Protein AF-Q7VM16-F1 (afdb_monomer_lite)

InterPro domains:
  IPR007488 Protein of unknown function DUF535 [PF04393] (21-199)
  IPR007488 Protein of unknown function DUF535 [PTHR38785] (2-199)

Foldseek 3Di:
DPPQDDQDDLCQQCVPDPDPVVSVVVNVLVVVLCVVLVVLRVVLSVLCSVVVLLSLLCNVHVNLCCLQRPAAQDPPDDNVQSSQQVSVQLVVVPVVDPSVVSNCQSNFHWAFPDDQDQFKTWTKHQDPPDCRNHGIWIFIATPVRDTQKIWHWTAHPDFEIETRDIDGDPDPCSVVVQVVVCVSNVNDGVSVVRVVVVVVVCVVPGHYDYDYD

Sequence (213 aa):
MKKTYSFPTFSQMYANEARIVKKVKEYIRYQFRTILCNKERQQFVHYLQHNTQWQPLFNHEPYRVNTLLEKYCNRSFNKSERLEAILTNFMLMEKLLPLALCRALSEGKSIEIAKLTDNLKICLMANQLDPLEGFWAITLRDHQDMMIYHASFSFIKPNGLLIASIQGTNQEDAQAMIKKVTKELHGVRPMFMLISVFKFESAVKCRIIWHCT

Radius of gyration: 18.25 Å; chains: 1; bounding box: 42×37×50 Å

Structure (mmCIF, N/CA/C/O backbone):
data_AF-Q7VM16-F1
#
_entry.id   AF-Q7VM16-F1
#
loop_
_atom_site.group_PDB
_atom_site.id
_atom_site.type_symbol
_atom_site.label_atom_id
_atom_site.label_alt_id
_atom_site.label_comp_id
_atom_site.label_asym_id
_atom_site.label_entity_id
_atom_site.label_seq_id
_atom_site.pdbx_PDB_ins_code
_atom_site.Cartn_x
_atom_site.Cartn_y
_atom_site.Cartn_z
_atom_site.occupancy
_atom_site.B_iso_or_equiv
_atom_site.auth_seq_id
_atom_site.auth_comp_id
_atom_site.auth_asym_id
_atom_site.auth_atom_id
_atom_site.pdbx_PDB_model_num
ATOM 1 N N . MET A 1 1 ? -4.701 -22.176 17.415 1.00 39.81 1 MET A N 1
ATOM 2 C CA . MET A 1 1 ? -5.784 -21.192 17.179 1.00 39.81 1 MET A CA 1
ATOM 3 C C . MET A 1 1 ? -5.352 -20.262 16.052 1.00 39.81 1 MET A C 1
ATOM 5 O O . MET A 1 1 ? -4.321 -19.617 16.202 1.00 39.81 1 MET A O 1
ATOM 9 N N . LYS A 1 2 ? -6.064 -20.216 14.915 1.00 50.00 2 LYS A N 1
ATOM 10 C CA . LYS A 1 2 ? -5.791 -19.196 13.886 1.00 50.00 2 LYS A CA 1
ATOM 11 C C . LYS A 1 2 ? -6.118 -17.836 14.497 1.00 50.00 2 LYS A C 1
ATOM 13 O O . LYS A 1 2 ? -7.232 -17.637 14.971 1.00 50.00 2 LYS A O 1
ATOM 18 N N . LYS A 1 3 ? -5.132 -16.944 14.557 1.00 61.78 3 LYS A N 1
ATOM 19 C CA . LYS A 1 3 ? -5.300 -15.604 15.118 1.00 61.78 3 LYS A CA 1
ATOM 20 C C . LYS A 1 3 ? -6.192 -14.813 14.162 1.00 61.78 3 LYS A C 1
ATOM 22 O O . LYS A 1 3 ? -5.754 -14.431 13.084 1.00 61.78 3 LYS A O 1
ATOM 27 N N . THR A 1 4 ? -7.460 -14.657 14.517 1.00 84.06 4 THR A N 1
ATOM 28 C CA . THR A 1 4 ? -8.411 -13.840 13.763 1.00 84.06 4 THR A CA 1
ATOM 29 C C . THR A 1 4 ? -7.922 -12.392 13.749 1.00 84.06 4 THR A C 1
ATOM 31 O O . THR A 1 4 ? -7.498 -11.883 14.788 1.00 84.06 4 THR A O 1
ATOM 34 N N . TYR A 1 5 ? -7.955 -11.731 12.587 1.00 92.31 5 TYR A N 1
ATOM 35 C CA . TYR A 1 5 ? -7.531 -10.334 12.479 1.00 92.31 5 TYR A CA 1
ATOM 36 C C . TYR A 1 5 ? -8.327 -9.439 13.438 1.00 92.31 5 TYR A C 1
ATOM 38 O O . TYR A 1 5 ? -9.559 -9.522 13.518 1.00 92.31 5 TYR A O 1
ATOM 46 N N . SER A 1 6 ? -7.605 -8.563 14.132 1.00 93.94 6 SER A N 1
ATOM 47 C CA . SER A 1 6 ? -8.139 -7.523 15.005 1.00 93.94 6 SER A CA 1
ATOM 48 C C . SER A 1 6 ? -7.604 -6.173 14.556 1.00 93.94 6 SER A C 1
ATOM 50 O O . SER A 1 6 ? -6.424 -6.062 14.225 1.00 93.94 6 SER A O 1
ATOM 52 N N . PHE A 1 7 ? -8.445 -5.140 14.599 1.00 95.69 7 PHE A N 1
ATOM 53 C CA . PHE A 1 7 ? -7.994 -3.782 14.302 1.00 95.69 7 PHE A CA 1
ATOM 54 C C . PHE A 1 7 ? -6.864 -3.372 15.264 1.00 95.69 7 PHE A C 1
ATOM 56 O O . PHE A 1 7 ? -7.011 -3.604 16.469 1.00 95.69 7 PHE A O 1
ATOM 63 N N . PRO A 1 8 ? -5.755 -2.794 14.772 1.00 94.88 8 PRO A N 1
ATOM 64 C CA . PRO A 1 8 ? -4.581 -2.563 15.596 1.00 94.88 8 PRO A CA 1
ATOM 65 C C . PRO A 1 8 ? -4.841 -1.486 16.644 1.00 94.88 8 PRO A C 1
ATOM 67 O O . PRO A 1 8 ? -5.567 -0.519 16.397 1.00 94.88 8 PRO A O 1
ATOM 70 N N . THR A 1 9 ? -4.226 -1.646 17.812 1.00 94.50 9 THR A N 1
ATOM 71 C CA . THR A 1 9 ? -4.233 -0.651 18.888 1.00 94.50 9 THR A CA 1
ATOM 72 C C . THR A 1 9 ? -3.291 0.510 18.568 1.00 94.50 9 THR A C 1
ATOM 74 O O . THR A 1 9 ? -2.386 0.396 17.738 1.00 94.50 9 THR A O 1
ATOM 77 N N . PHE A 1 10 ? -3.430 1.623 19.296 1.00 93.50 10 PHE A N 1
ATOM 78 C CA . PHE A 1 10 ? -2.492 2.744 19.189 1.00 93.50 10 PHE A CA 1
ATOM 79 C C . PHE A 1 10 ? -1.026 2.318 19.382 1.00 93.50 10 PHE A C 1
ATOM 81 O O . PHE A 1 10 ? -0.151 2.748 18.634 1.00 93.50 10 PHE A O 1
ATOM 88 N N . SER A 1 11 ? -0.754 1.447 20.361 1.00 90.50 11 SER A N 1
ATOM 89 C CA . SER A 1 11 ? 0.603 0.966 20.641 1.00 90.50 11 SER A CA 1
ATOM 90 C C . SER A 1 11 ? 1.195 0.147 19.494 1.00 90.50 11 SER A C 1
ATOM 92 O O . SER A 1 11 ? 2.400 0.214 19.280 1.00 90.50 11 SER A O 1
ATOM 94 N N . GLN A 1 12 ? 0.367 -0.579 18.738 1.00 92.06 12 GLN A N 1
ATOM 95 C CA . GLN A 1 12 ? 0.803 -1.323 17.554 1.00 92.06 12 GLN A CA 1
ATOM 96 C C . GLN A 1 12 ? 1.083 -0.401 16.363 1.00 92.06 12 GLN A C 1
ATOM 98 O O . GLN A 1 12 ? 2.000 -0.665 15.596 1.00 92.06 12 GLN A O 1
ATOM 103 N N . MET A 1 13 ? 0.324 0.689 16.212 1.00 88.94 13 MET A N 1
ATOM 104 C CA . MET A 1 13 ? 0.503 1.641 15.107 1.00 88.94 13 MET A CA 1
ATOM 105 C C . MET A 1 13 ? 1.662 2.622 15.313 1.00 88.94 13 MET A C 1
ATOM 107 O O . MET A 1 13 ? 2.260 3.067 14.340 1.00 88.94 13 MET A O 1
ATOM 111 N N . TYR A 1 14 ? 1.972 2.979 16.561 1.00 86.31 14 TYR A N 1
ATOM 112 C CA . TYR A 1 14 ? 2.960 4.013 16.900 1.00 86.31 14 TYR A CA 1
ATOM 113 C C . TYR A 1 14 ? 4.039 3.495 17.865 1.00 86.31 14 TYR A C 1
ATOM 115 O O . TYR A 1 14 ? 4.485 4.220 18.757 1.00 86.31 14 TYR A O 1
ATOM 123 N N . ALA A 1 15 ? 4.466 2.238 17.698 1.00 80.75 15 ALA A N 1
ATOM 124 C CA . ALA A 1 15 ? 5.419 1.574 18.595 1.00 80.75 15 ALA A CA 1
ATOM 125 C C . ALA A 1 15 ? 6.753 2.334 18.747 1.00 80.75 15 ALA A C 1
ATOM 127 O O . ALA A 1 15 ? 7.303 2.393 19.845 1.00 80.75 15 ALA A O 1
ATOM 128 N N . ASN A 1 16 ? 7.224 2.975 17.672 1.00 81.31 16 ASN A N 1
ATOM 129 C CA . ASN A 1 16 ? 8.562 3.573 17.593 1.00 81.31 16 ASN A CA 1
ATOM 130 C C . ASN A 1 16 ? 8.593 5.102 17.811 1.00 81.31 16 ASN A C 1
ATOM 132 O O . ASN A 1 16 ? 9.639 5.726 17.645 1.00 81.31 16 ASN A O 1
ATOM 136 N N . GLU A 1 17 ? 7.471 5.746 18.159 1.00 84.06 17 GLU A N 1
ATOM 137 C CA . GLU A 1 17 ? 7.446 7.202 18.367 1.00 84.06 17 GLU A CA 1
ATOM 138 C C . GLU A 1 17 ? 7.992 7.581 19.756 1.00 84.06 17 GLU A C 1
ATOM 140 O O . GLU A 1 17 ? 7.310 7.434 20.776 1.00 84.06 17 GLU A O 1
ATOM 145 N N . ALA A 1 18 ? 9.221 8.103 19.783 1.00 80.88 18 ALA A N 1
ATOM 146 C CA . ALA A 1 18 ? 9.907 8.527 21.006 1.00 80.88 18 ALA A CA 1
ATOM 147 C C . ALA A 1 18 ? 9.465 9.915 21.510 1.00 80.88 18 ALA A C 1
ATOM 149 O O . ALA A 1 18 ? 9.630 10.234 22.688 1.00 80.88 18 ALA A O 1
ATOM 150 N N . ARG A 1 19 ? 8.896 10.770 20.647 1.00 88.75 19 ARG A N 1
ATOM 151 C CA . ARG A 1 19 ? 8.573 12.161 21.004 1.00 88.75 19 ARG A CA 1
ATOM 152 C C . ARG A 1 19 ? 7.236 12.223 21.738 1.00 88.75 19 ARG A C 1
ATOM 154 O O . ARG A 1 19 ? 6.178 12.102 21.122 1.00 88.75 19 ARG A O 1
ATOM 161 N N . ILE A 1 20 ? 7.273 12.492 23.042 1.00 87.69 20 ILE A N 1
ATOM 162 C CA . ILE A 1 20 ? 6.100 12.458 23.936 1.00 87.69 20 ILE A CA 1
ATOM 163 C C . ILE A 1 20 ? 4.949 13.340 23.428 1.00 87.69 20 ILE A C 1
ATOM 165 O O . ILE A 1 20 ? 3.828 12.860 23.278 1.00 87.69 20 ILE A O 1
ATOM 169 N N . VAL A 1 21 ? 5.220 14.607 23.093 1.00 91.44 21 VAL A N 1
ATOM 170 C CA . VAL A 1 21 ? 4.185 15.548 22.616 1.00 91.44 21 VAL A CA 1
ATOM 171 C C . VAL A 1 21 ? 3.513 15.041 21.336 1.00 91.44 21 VAL A C 1
ATOM 173 O O . VAL A 1 21 ? 2.288 15.073 21.210 1.00 91.44 21 VAL A O 1
ATOM 176 N N . LYS A 1 22 ? 4.307 14.522 20.391 1.00 89.69 22 LYS A N 1
ATOM 177 C CA . LYS A 1 22 ? 3.788 13.954 19.142 1.00 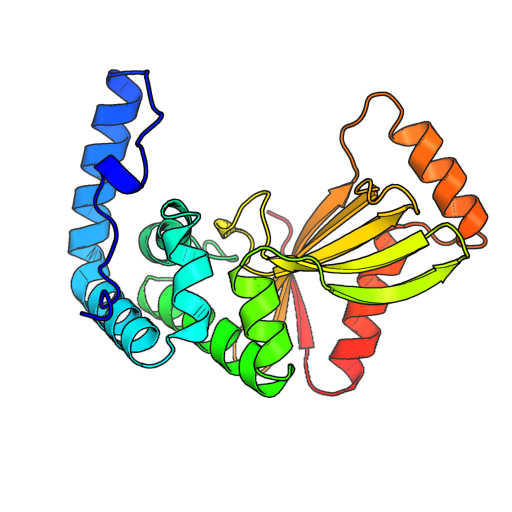89.69 22 LYS A CA 1
ATOM 178 C C . LYS A 1 22 ? 2.966 12.696 19.422 1.00 89.69 22 LYS A C 1
ATOM 180 O O . LYS A 1 22 ? 1.867 12.570 18.894 1.00 89.69 22 LYS A O 1
ATOM 185 N N . LYS A 1 23 ? 3.438 11.823 20.313 1.00 91.19 23 LYS A N 1
ATOM 186 C CA . LYS A 1 23 ? 2.741 10.600 20.723 1.00 91.19 23 LYS A CA 1
ATOM 187 C C . LYS A 1 23 ? 1.374 10.889 21.347 1.00 91.19 23 LYS A C 1
ATOM 189 O O . LYS A 1 23 ? 0.400 10.251 20.969 1.00 91.19 23 LYS A O 1
ATOM 194 N N . VAL A 1 24 ? 1.270 11.879 22.237 1.00 92.38 24 VAL A N 1
ATOM 195 C CA . VAL A 1 24 ? -0.014 12.291 22.838 1.00 92.38 24 VAL A CA 1
ATOM 196 C C . VAL A 1 24 ? -0.974 12.823 21.773 1.00 92.38 24 VAL A C 1
ATOM 198 O O . VAL A 1 24 ? -2.139 12.430 21.731 1.00 92.38 24 VAL A O 1
ATOM 201 N N . LYS A 1 25 ? -0.486 13.673 20.864 1.00 93.00 25 LYS A N 1
ATOM 202 C CA . LYS A 1 25 ? -1.295 14.215 19.765 1.00 93.00 25 LYS A CA 1
ATOM 203 C C . LYS A 1 25 ? -1.824 13.114 18.843 1.00 93.00 25 LYS A C 1
ATOM 205 O O . LYS A 1 25 ? -3.004 13.123 18.496 1.00 93.00 25 LYS A O 1
ATOM 210 N N . GLU A 1 26 ? -0.975 12.161 18.471 1.00 92.75 26 GLU A N 1
ATOM 211 C CA . GLU A 1 26 ? -1.367 11.015 17.648 1.00 92.75 26 GLU A CA 1
ATOM 212 C C . GLU A 1 26 ? -2.318 10.073 18.394 1.00 92.75 26 GLU A C 1
ATOM 214 O O . GLU A 1 26 ? -3.261 9.572 17.789 1.00 92.75 26 GLU A O 1
ATOM 219 N N . TYR A 1 27 ? -2.154 9.901 19.709 1.00 94.38 27 TYR A N 1
ATOM 220 C CA . TYR A 1 27 ? -3.080 9.119 20.531 1.00 94.38 27 TYR A CA 1
ATOM 221 C C . TYR A 1 27 ? -4.489 9.706 20.495 1.00 94.38 27 TYR A C 1
ATOM 223 O O . TYR A 1 27 ? -5.445 9.002 20.174 1.00 94.38 27 TYR A O 1
ATOM 231 N N . ILE A 1 28 ? -4.621 11.010 20.755 1.00 94.81 28 ILE A N 1
ATOM 232 C CA . ILE A 1 28 ? -5.917 11.701 20.732 1.00 94.81 28 ILE A CA 1
ATOM 233 C C . ILE A 1 28 ? -6.558 11.584 19.344 1.00 94.81 28 ILE A C 1
ATOM 235 O O . ILE A 1 28 ? -7.731 11.225 19.228 1.00 94.81 28 ILE A O 1
ATOM 239 N N . ARG A 1 29 ? -5.782 11.829 18.279 1.00 94.94 29 ARG A N 1
ATOM 240 C CA . ARG A 1 29 ? -6.248 11.696 16.888 1.00 94.94 29 ARG A CA 1
ATOM 241 C C . ARG A 1 29 ? -6.715 10.282 16.573 1.00 94.94 29 ARG A C 1
ATOM 243 O O . ARG A 1 29 ? -7.774 10.120 15.971 1.00 94.94 29 ARG A O 1
ATOM 250 N N . TYR A 1 30 ? -5.948 9.275 16.979 1.00 95.50 30 TYR A N 1
ATOM 251 C CA . TYR A 1 30 ? -6.284 7.873 16.778 1.00 95.50 30 TYR A CA 1
ATOM 252 C C . TYR A 1 30 ? -7.594 7.509 17.483 1.00 95.50 30 TYR A C 1
ATOM 254 O O . TYR A 1 30 ? -8.480 6.944 16.842 1.00 95.50 30 TYR A O 1
ATOM 262 N N . GLN A 1 31 ? -7.757 7.873 18.760 1.00 95.69 31 GLN A N 1
ATOM 263 C CA . GLN A 1 31 ? -8.980 7.574 19.513 1.00 95.69 31 GLN A CA 1
ATOM 264 C C . GLN A 1 31 ? -10.200 8.227 18.865 1.00 95.69 31 GLN A C 1
ATOM 266 O O . GLN A 1 31 ? -11.188 7.557 18.566 1.00 95.69 31 GLN A O 1
ATOM 271 N N . PHE A 1 32 ? -10.096 9.520 18.553 1.00 96.94 32 PHE A N 1
ATOM 272 C CA . PHE A 1 32 ? -11.162 10.266 17.897 1.00 96.94 32 PHE A CA 1
ATOM 273 C C . PHE A 1 32 ? -11.564 9.642 16.554 1.00 96.94 32 PHE A C 1
ATOM 275 O O . PHE A 1 32 ? -12.739 9.355 16.323 1.00 96.94 32 PHE A O 1
ATOM 282 N N . ARG A 1 33 ? -10.592 9.361 15.676 1.00 95.81 33 ARG A N 1
ATOM 283 C CA . ARG A 1 33 ? -10.853 8.757 14.360 1.00 95.81 33 ARG A CA 1
ATOM 284 C C . ARG A 1 33 ? -11.425 7.344 14.474 1.00 95.81 33 ARG A C 1
ATOM 286 O O . ARG A 1 33 ? -12.294 6.988 13.684 1.00 95.81 33 ARG A O 1
ATOM 293 N N . THR A 1 34 ? -10.977 6.561 15.455 1.00 95.19 34 THR A N 1
ATOM 294 C CA . THR A 1 34 ? -11.470 5.197 15.707 1.00 95.19 34 THR A CA 1
ATOM 295 C C . THR A 1 34 ? -12.940 5.201 16.120 1.00 95.19 34 THR A C 1
ATOM 297 O O . THR A 1 34 ? -13.709 4.373 15.633 1.00 95.19 34 THR A O 1
ATOM 300 N N . ILE A 1 35 ? -13.350 6.157 16.959 1.00 96.00 35 ILE A N 1
ATOM 301 C CA . ILE A 1 35 ? -14.755 6.346 17.343 1.00 96.00 35 ILE A CA 1
ATOM 302 C C . ILE A 1 35 ? -15.579 6.786 16.127 1.00 96.00 35 ILE A C 1
ATOM 304 O O . ILE A 1 35 ? -16.600 6.171 15.821 1.00 96.00 35 ILE A O 1
ATOM 308 N N . LEU A 1 36 ? -15.113 7.799 15.389 1.00 96.56 36 LEU A N 1
ATOM 309 C CA . LEU A 1 36 ? -15.823 8.327 14.218 1.00 96.56 36 LEU A CA 1
ATOM 310 C C . LEU A 1 36 ? -16.005 7.308 13.086 1.00 96.56 36 LEU A C 1
ATOM 312 O O . LEU A 1 36 ? -16.999 7.375 12.365 1.00 96.56 36 LEU A O 1
ATOM 316 N N . CYS A 1 37 ? -15.046 6.397 12.914 1.00 96.69 37 CYS A N 1
ATOM 317 C CA . CYS A 1 37 ? -15.055 5.376 11.867 1.00 96.69 37 CYS A CA 1
ATOM 318 C C . CYS A 1 37 ? -15.463 3.997 12.406 1.00 96.69 37 CYS A C 1
ATOM 320 O O . CYS A 1 37 ? -15.090 2.984 11.819 1.00 96.69 37 CYS A O 1
ATOM 322 N N . ASN A 1 38 ? -16.160 3.906 13.548 1.00 96.44 38 ASN A N 1
ATOM 323 C CA . ASN A 1 38 ? -16.392 2.616 14.205 1.00 96.44 38 ASN A CA 1
ATOM 324 C C . ASN A 1 38 ? -17.167 1.623 13.320 1.00 96.44 38 ASN A C 1
ATOM 326 O O . ASN A 1 38 ? -16.807 0.446 13.268 1.00 96.44 38 ASN A O 1
ATOM 330 N N . LYS A 1 39 ? -18.187 2.097 12.593 1.00 97.75 39 LYS A N 1
ATOM 331 C CA . LYS A 1 39 ? -18.964 1.264 11.663 1.00 97.75 39 LYS A CA 1
ATOM 332 C C . LYS A 1 39 ? -18.073 0.728 10.542 1.00 97.75 39 LYS A C 1
ATOM 334 O O . LYS A 1 39 ? -18.045 -0.473 10.288 1.00 97.75 39 LYS A O 1
ATOM 339 N N . GLU A 1 40 ? -17.314 1.608 9.899 1.00 98.25 40 GLU A N 1
ATOM 340 C CA . GLU A 1 40 ? -16.451 1.262 8.773 1.00 98.25 40 GLU A CA 1
ATOM 341 C C . GLU A 1 40 ? -15.291 0.362 9.218 1.00 98.25 40 GLU A C 1
ATOM 343 O O . GLU A 1 40 ? -14.926 -0.586 8.529 1.00 98.25 40 GLU A O 1
ATOM 348 N N . ARG A 1 41 ? -14.761 0.591 10.422 1.00 97.88 41 ARG A N 1
ATOM 349 C CA . ARG A 1 41 ? -13.760 -0.258 11.075 1.00 97.88 41 ARG A CA 1
ATOM 350 C C . ARG A 1 41 ? -14.274 -1.679 11.274 1.00 97.88 41 ARG A C 1
ATOM 352 O O . ARG A 1 41 ? -13.553 -2.626 10.976 1.00 97.88 41 ARG A O 1
ATOM 359 N N . GLN A 1 42 ? -15.497 -1.844 11.777 1.00 97.44 42 GLN A N 1
ATOM 360 C CA . GLN A 1 42 ? -16.101 -3.166 11.963 1.00 97.44 42 GLN A CA 1
ATOM 361 C C . GLN A 1 42 ? -16.282 -3.890 10.625 1.00 97.44 42 GLN A C 1
ATOM 363 O O . GLN A 1 42 ? -15.933 -5.063 10.517 1.00 97.44 42 GLN A O 1
ATOM 368 N N . GLN A 1 43 ? -16.749 -3.183 9.593 1.00 98.00 43 GLN A N 1
ATOM 369 C CA . GLN A 1 43 ? -16.876 -3.734 8.241 1.00 98.00 43 GLN A CA 1
ATOM 370 C C . GLN A 1 43 ? -15.518 -4.137 7.653 1.00 98.00 43 GLN A C 1
ATOM 372 O O . GLN A 1 43 ? -15.387 -5.219 7.087 1.00 98.00 43 GLN A O 1
ATOM 377 N N . PHE A 1 44 ? -14.490 -3.310 7.839 1.00 98.06 44 PHE A N 1
ATOM 378 C CA . PHE A 1 44 ? -13.129 -3.603 7.401 1.00 98.06 44 PHE A CA 1
ATOM 379 C C . PHE A 1 44 ? -12.538 -4.835 8.100 1.00 98.06 44 PHE A C 1
ATOM 381 O O . PHE A 1 44 ? -11.982 -5.718 7.448 1.00 98.06 44 PHE A O 1
ATOM 388 N N . VAL A 1 45 ? -12.702 -4.936 9.423 1.00 97.50 45 VAL A N 1
ATOM 389 C CA . VAL A 1 45 ? -12.281 -6.115 10.193 1.00 97.50 45 VAL A CA 1
ATOM 390 C C . VAL A 1 45 ? -13.013 -7.359 9.701 1.00 97.50 45 VAL A C 1
ATOM 392 O O . VAL A 1 45 ? -12.367 -8.363 9.420 1.00 97.50 45 VAL A O 1
ATOM 395 N N . HIS A 1 46 ? -14.336 -7.286 9.539 1.00 96.88 46 HIS A N 1
ATOM 396 C CA . HIS A 1 46 ? -15.133 -8.394 9.022 1.00 96.88 46 HIS A CA 1
ATOM 397 C C . HIS A 1 46 ? -14.648 -8.840 7.635 1.00 96.88 46 HIS A C 1
ATOM 399 O O . HIS A 1 46 ? -14.471 -10.037 7.405 1.00 96.88 46 HIS A O 1
ATOM 405 N N . TYR A 1 47 ? -14.349 -7.895 6.739 1.00 96.75 47 TYR A N 1
ATOM 406 C CA . TYR A 1 47 ? -13.781 -8.195 5.427 1.00 96.75 47 TYR A CA 1
ATOM 407 C C . TYR A 1 47 ? -12.451 -8.948 5.530 1.00 96.75 47 TYR A C 1
ATOM 409 O O . TYR A 1 47 ? -12.293 -9.980 4.882 1.00 96.75 47 TYR A O 1
ATOM 417 N N . LEU A 1 48 ? -11.506 -8.481 6.354 1.00 96.25 48 LEU A N 1
ATOM 418 C CA . LEU A 1 48 ? -10.198 -9.130 6.510 1.00 96.25 48 LEU A CA 1
ATOM 419 C C . LEU A 1 48 ? -10.286 -10.499 7.190 1.00 96.25 48 LEU A C 1
ATOM 421 O O . LEU A 1 48 ? -9.458 -11.370 6.930 1.00 96.25 48 LEU A O 1
ATOM 425 N N . GLN A 1 49 ? -11.282 -10.716 8.046 1.00 94.88 49 GLN A N 1
ATOM 426 C CA . GLN A 1 49 ? -11.537 -12.021 8.655 1.00 94.88 49 GLN A CA 1
ATOM 427 C C . GLN A 1 49 ? -12.009 -13.055 7.623 1.00 94.88 49 GLN A C 1
ATOM 429 O O . GLN A 1 49 ? -11.617 -14.216 7.726 1.00 94.88 49 GLN A O 1
ATOM 434 N N . HIS A 1 50 ? -12.770 -12.632 6.609 1.00 93.19 50 HIS A N 1
ATOM 435 C CA . HIS A 1 50 ? -13.192 -13.491 5.497 1.00 93.19 50 HIS A CA 1
ATOM 436 C C . HIS A 1 50 ? -12.103 -13.624 4.418 1.00 93.19 50 HIS A C 1
ATOM 438 O O . HIS A 1 50 ? -11.874 -14.714 3.901 1.00 93.19 50 HIS A O 1
ATOM 444 N N . ASN A 1 51 ? -11.364 -12.548 4.135 1.00 91.94 51 ASN A N 1
ATOM 445 C CA . ASN A 1 51 ? -10.314 -12.484 3.113 1.00 91.94 51 ASN A CA 1
ATOM 446 C C . ASN A 1 51 ? -8.920 -12.588 3.740 1.00 91.94 51 ASN A C 1
ATOM 448 O O . ASN A 1 51 ? -8.128 -11.640 3.758 1.00 91.94 51 ASN A O 1
ATOM 452 N N . THR A 1 52 ? -8.633 -13.766 4.296 1.00 93.38 52 THR A N 1
ATOM 453 C CA . THR A 1 52 ? -7.442 -14.006 5.130 1.00 93.38 52 THR A CA 1
ATOM 454 C C . THR A 1 52 ? -6.105 -13.752 4.423 1.00 93.38 52 THR A C 1
ATOM 456 O O . THR A 1 52 ? -5.127 -13.413 5.086 1.00 93.38 52 THR A O 1
ATOM 459 N N . GLN A 1 53 ? -6.060 -13.842 3.091 1.00 94.12 53 GLN A N 1
ATOM 460 C CA . GLN A 1 53 ? -4.874 -13.588 2.269 1.00 94.12 53 GLN A CA 1
ATOM 461 C C . GLN A 1 53 ? -4.303 -12.176 2.418 1.00 94.12 53 GLN A C 1
ATOM 463 O O . GLN A 1 53 ? -3.107 -12.013 2.236 1.00 94.12 53 GLN A O 1
ATOM 468 N N . TRP A 1 54 ? -5.110 -11.167 2.765 1.00 95.81 54 TRP A N 1
ATOM 469 C CA . TRP A 1 54 ? -4.620 -9.790 2.919 1.00 95.81 54 TRP A CA 1
ATOM 470 C C . TRP A 1 54 ? -4.262 -9.424 4.355 1.00 95.81 54 TRP A C 1
ATOM 472 O O . TRP A 1 54 ? -3.700 -8.357 4.587 1.00 95.81 54 TRP A O 1
ATOM 482 N N . GLN A 1 55 ? -4.538 -10.295 5.329 1.00 95.88 55 GLN A N 1
ATOM 483 C CA . GLN A 1 55 ? -4.179 -10.039 6.724 1.00 95.88 55 GLN A CA 1
ATOM 484 C C . GLN A 1 55 ? -2.677 -9.780 6.926 1.00 95.88 55 GLN A C 1
ATOM 486 O O . GLN A 1 55 ? -2.368 -8.849 7.672 1.00 95.88 55 GLN A O 1
ATOM 491 N N . PRO A 1 56 ? -1.740 -10.513 6.278 1.00 95.62 56 PRO A N 1
ATOM 492 C CA . PRO A 1 56 ? -0.310 -10.242 6.424 1.00 95.62 56 PRO A CA 1
ATOM 493 C C . PRO A 1 56 ? 0.048 -8.787 6.114 1.00 95.62 56 PRO A C 1
ATOM 495 O O . PRO A 1 56 ? 0.769 -8.167 6.889 1.00 95.62 56 PRO A O 1
ATOM 498 N N . LEU A 1 57 ? -0.561 -8.193 5.082 1.00 95.25 57 LEU A N 1
ATOM 499 C CA . LEU A 1 57 ? -0.288 -6.816 4.666 1.00 95.25 57 LEU A CA 1
ATOM 500 C C . LEU A 1 57 ? -0.518 -5.799 5.797 1.00 95.25 57 LEU A C 1
ATOM 502 O O . LEU A 1 57 ? 0.264 -4.863 5.960 1.00 95.25 57 LEU A O 1
ATOM 506 N N . PHE A 1 58 ? -1.580 -5.993 6.585 1.00 95.62 58 PHE A N 1
ATOM 507 C CA . PHE A 1 58 ? -1.945 -5.124 7.711 1.00 95.62 58 PHE A CA 1
ATOM 508 C C . PHE A 1 58 ? -1.309 -5.548 9.037 1.00 95.62 58 PHE A C 1
ATOM 510 O O . PHE A 1 58 ? -1.159 -4.718 9.929 1.00 95.62 58 PHE A O 1
ATOM 517 N N . ASN A 1 59 ? -0.948 -6.822 9.188 1.00 94.19 59 ASN A N 1
ATOM 518 C CA . ASN A 1 59 ? -0.253 -7.314 10.375 1.00 94.19 59 ASN A CA 1
ATOM 519 C C . ASN A 1 59 ? 1.226 -6.907 10.375 1.00 94.19 59 ASN A C 1
ATOM 521 O O . ASN A 1 59 ? 1.760 -6.597 11.436 1.00 94.19 59 ASN A O 1
ATOM 525 N N . HIS A 1 60 ? 1.874 -6.913 9.205 1.00 91.38 60 HIS A N 1
ATOM 526 C CA . HIS A 1 60 ? 3.264 -6.485 9.047 1.00 91.38 60 HIS A CA 1
ATOM 527 C C . HIS A 1 60 ? 3.417 -4.975 9.222 1.00 91.38 60 HIS A C 1
ATOM 529 O O . HIS A 1 60 ? 4.343 -4.546 9.900 1.00 91.38 60 HIS A O 1
ATOM 535 N N . GLU A 1 61 ? 2.492 -4.188 8.664 1.00 92.38 61 GLU A N 1
ATOM 536 C CA . GLU A 1 61 ? 2.498 -2.728 8.781 1.00 92.38 61 GLU A CA 1
ATOM 537 C C . GLU A 1 61 ? 1.140 -2.216 9.295 1.00 92.38 61 GLU A C 1
ATOM 539 O O . GLU A 1 61 ? 0.270 -1.829 8.500 1.00 92.38 61 GLU A O 1
ATOM 544 N N . PRO A 1 62 ? 0.925 -2.199 10.627 1.00 94.19 62 PRO A N 1
ATOM 545 C CA . PRO A 1 62 ? -0.325 -1.742 11.228 1.00 94.19 62 PRO A CA 1
ATOM 546 C C . PRO A 1 62 ? -0.695 -0.303 10.866 1.00 94.19 62 PRO A C 1
ATOM 548 O O . PRO A 1 62 ? -1.882 0.024 10.828 1.00 94.19 62 PRO A O 1
ATOM 551 N N . TYR A 1 63 ? 0.283 0.555 10.549 1.00 93.88 63 TYR A N 1
ATOM 552 C CA . TYR A 1 63 ? 0.040 1.940 10.137 1.00 93.88 63 TYR A CA 1
ATOM 553 C C . TYR A 1 63 ? -0.903 2.043 8.928 1.00 93.88 63 TYR A C 1
ATOM 555 O O . TYR A 1 63 ? -1.648 3.017 8.809 1.00 93.88 63 TYR A O 1
ATOM 563 N N . ARG A 1 64 ? -0.960 1.013 8.068 1.00 95.69 64 ARG A N 1
ATOM 564 C CA . ARG A 1 64 ? -1.838 0.960 6.887 1.00 95.69 64 ARG A CA 1
ATOM 565 C C . ARG A 1 64 ? -3.310 1.195 7.198 1.00 95.69 64 ARG A C 1
ATOM 567 O O . ARG A 1 64 ? -4.028 1.665 6.319 1.00 95.69 64 ARG A O 1
ATOM 574 N N . VAL A 1 65 ? -3.788 0.929 8.414 1.00 96.38 65 VAL A N 1
ATOM 575 C CA . VAL A 1 65 ? -5.196 1.197 8.757 1.00 96.38 65 VAL A CA 1
ATOM 576 C C . VAL A 1 65 ? -5.534 2.693 8.801 1.00 96.38 65 VAL A C 1
ATOM 578 O O . VAL A 1 65 ? -6.710 3.052 8.748 1.00 96.38 65 VAL A O 1
ATOM 581 N N . ASN A 1 66 ? -4.532 3.582 8.814 1.00 96.12 66 ASN A N 1
ATOM 582 C CA . ASN A 1 66 ? -4.747 5.020 8.632 1.00 96.12 66 ASN A CA 1
ATOM 583 C C . ASN A 1 66 ? -5.310 5.370 7.249 1.00 96.12 66 ASN A C 1
ATOM 585 O O . ASN A 1 66 ? -5.901 6.436 7.101 1.00 96.12 66 ASN A O 1
ATOM 589 N N . THR A 1 67 ? -5.237 4.464 6.271 1.00 96.19 67 THR A N 1
ATOM 590 C CA . THR A 1 67 ? -5.985 4.612 5.012 1.00 96.19 67 THR A CA 1
ATOM 591 C C . THR A 1 67 ? -7.487 4.766 5.266 1.00 96.19 67 THR A C 1
ATOM 593 O O . THR A 1 67 ? -8.145 5.630 4.691 1.00 96.19 67 THR A O 1
ATOM 596 N N . LEU A 1 68 ? -8.026 3.992 6.211 1.00 97.38 68 LEU A N 1
ATOM 597 C CA . LEU A 1 68 ? -9.423 4.076 6.618 1.00 97.38 68 LEU A CA 1
ATOM 598 C C . LEU A 1 68 ? -9.682 5.243 7.579 1.00 97.38 68 LEU A C 1
ATOM 600 O O . LEU A 1 68 ? -10.703 5.918 7.469 1.00 97.38 68 LEU A O 1
ATOM 604 N N . LEU A 1 69 ? -8.783 5.474 8.539 1.00 96.12 69 LEU A N 1
ATOM 605 C CA . LEU A 1 69 ? -9.002 6.463 9.601 1.00 96.12 69 LEU A CA 1
ATOM 606 C C . LEU A 1 69 ? -8.752 7.907 9.145 1.00 96.12 69 LEU A C 1
ATOM 608 O O . LEU A 1 69 ? -9.475 8.817 9.555 1.00 96.12 69 LEU A O 1
ATOM 612 N N . GLU A 1 70 ? -7.765 8.140 8.281 1.00 93.94 70 GLU A N 1
ATOM 613 C CA . GLU A 1 70 ? -7.250 9.469 7.933 1.00 93.94 70 GLU A CA 1
ATOM 614 C C . GLU A 1 70 ? -7.486 9.887 6.483 1.00 93.94 70 GLU A C 1
ATOM 616 O O . GLU A 1 70 ? -8.226 10.840 6.245 1.00 93.94 70 GLU A O 1
ATOM 621 N N . LYS A 1 71 ? -6.897 9.196 5.509 1.00 94.19 71 LYS A N 1
ATOM 622 C CA . LYS A 1 71 ? -6.986 9.558 4.087 1.00 94.19 71 LYS A CA 1
ATOM 623 C C . LYS A 1 71 ? -6.608 8.354 3.229 1.00 94.19 71 LYS A C 1
ATOM 625 O O . LYS A 1 71 ? -5.735 7.592 3.625 1.00 94.19 71 LYS A O 1
ATOM 630 N N . TYR A 1 72 ? -7.208 8.218 2.051 1.00 94.88 72 TYR A N 1
ATOM 631 C CA . TYR A 1 72 ? -6.837 7.163 1.109 1.00 94.88 72 TYR A CA 1
ATOM 632 C C . TYR A 1 72 ? -6.950 7.651 -0.329 1.00 94.88 72 TYR A C 1
ATOM 634 O O . TYR A 1 72 ? -8.062 7.858 -0.807 1.00 94.88 72 TYR A O 1
ATOM 642 N N . CYS A 1 73 ? -5.801 7.835 -0.981 1.00 89.00 73 CYS A N 1
ATOM 643 C CA . CYS A 1 73 ? -5.567 8.325 -2.345 1.00 89.00 73 CYS A CA 1
ATOM 644 C C . CYS A 1 73 ? -6.151 9.712 -2.678 1.00 89.00 73 CYS A C 1
ATOM 646 O O . CYS A 1 73 ? -5.458 10.544 -3.251 1.00 89.00 73 CYS A O 1
ATOM 648 N N . ASN A 1 74 ? -7.400 9.993 -2.309 1.00 85.44 74 ASN A N 1
ATOM 649 C CA . ASN A 1 74 ? -8.073 11.267 -2.498 1.00 85.44 74 ASN A CA 1
ATOM 650 C C . ASN A 1 74 ? -8.511 11.853 -1.147 1.00 85.44 74 ASN A C 1
ATOM 652 O O . ASN A 1 74 ? -9.128 11.178 -0.322 1.00 85.44 74 ASN A O 1
ATOM 656 N N . ARG A 1 75 ? -8.208 13.137 -0.922 1.00 85.19 75 ARG A N 1
ATOM 657 C CA . ARG A 1 75 ? -8.611 13.866 0.292 1.00 85.19 75 ARG A CA 1
ATOM 658 C C . ARG A 1 75 ? -10.107 14.176 0.334 1.00 85.19 75 ARG A C 1
ATOM 660 O O . ARG A 1 75 ? -10.614 14.447 1.416 1.00 85.19 75 ARG A O 1
ATOM 667 N N . SER A 1 76 ? -10.801 14.142 -0.804 1.00 88.38 76 SER A N 1
ATOM 668 C CA . SER A 1 76 ? -12.246 14.377 -0.858 1.00 88.38 76 SER A CA 1
ATOM 669 C C . SER A 1 76 ? -13.064 13.202 -0.324 1.00 88.38 76 SER A C 1
ATOM 671 O O . SER A 1 76 ? -14.241 13.389 -0.035 1.00 88.38 76 SER A O 1
ATOM 673 N N . PHE A 1 77 ? -12.472 12.008 -0.194 1.00 92.00 77 PHE A N 1
ATOM 674 C CA . PHE A 1 77 ? -13.206 10.832 0.257 1.00 92.00 77 PHE A CA 1
ATOM 675 C C . PHE A 1 77 ? -13.605 10.936 1.727 1.00 92.00 77 PHE A C 1
ATOM 677 O O . PHE A 1 77 ? -12.772 11.085 2.627 1.00 92.00 77 PHE A O 1
ATOM 684 N N . ASN A 1 78 ? -14.895 10.750 1.983 1.00 94.88 78 ASN A N 1
ATOM 685 C CA . ASN A 1 78 ? -15.421 10.535 3.318 1.00 94.88 78 ASN A CA 1
ATOM 686 C C . ASN A 1 78 ? -15.095 9.111 3.825 1.00 94.88 78 ASN A C 1
ATOM 688 O O . ASN A 1 78 ? -14.521 8.277 3.128 1.00 94.88 78 ASN A O 1
ATOM 692 N N . LYS A 1 79 ? -15.429 8.803 5.083 1.00 96.12 79 LYS A N 1
ATOM 693 C CA . LYS A 1 79 ? -15.115 7.497 5.702 1.00 96.12 79 LYS A CA 1
ATOM 694 C C . LYS A 1 79 ? -15.718 6.286 4.977 1.00 96.12 79 LYS A C 1
ATOM 696 O O . LYS A 1 79 ? -15.021 5.281 4.845 1.00 96.12 79 LYS A O 1
ATOM 701 N N . SER A 1 80 ? -16.944 6.398 4.471 1.00 96.19 80 SER A N 1
ATOM 702 C CA . SER A 1 80 ? -17.603 5.327 3.720 1.00 96.19 80 SER A CA 1
ATOM 703 C C . SER A 1 80 ? -16.935 5.125 2.362 1.00 96.19 80 SER A C 1
ATOM 705 O O . SER A 1 80 ? -16.640 3.994 1.992 1.00 96.19 80 SER A O 1
ATOM 707 N N . GLU A 1 81 ? -16.626 6.219 1.662 1.00 95.50 81 GLU A N 1
ATOM 708 C CA . GLU A 1 81 ? -15.934 6.191 0.366 1.00 95.50 81 GLU A CA 1
ATOM 709 C C . GLU A 1 81 ? -14.515 5.626 0.493 1.00 95.50 81 GLU A C 1
ATOM 711 O O . GLU A 1 81 ? -14.096 4.818 -0.333 1.00 95.50 81 GLU A O 1
ATOM 716 N N . ARG A 1 82 ? -13.786 5.976 1.564 1.00 96.69 82 ARG A N 1
ATOM 717 C CA . ARG A 1 82 ? -12.470 5.386 1.861 1.00 96.69 82 ARG A CA 1
ATOM 718 C C . ARG A 1 82 ? -12.580 3.879 2.044 1.00 96.69 82 ARG A C 1
ATOM 720 O O . ARG A 1 82 ? -11.826 3.147 1.412 1.00 96.69 82 ARG A O 1
ATOM 727 N N . LEU A 1 83 ? -13.522 3.405 2.863 1.00 97.56 83 LEU A N 1
ATOM 728 C CA . LEU A 1 83 ? -13.728 1.969 3.038 1.00 97.56 83 LEU A CA 1
ATOM 729 C C . LEU A 1 83 ? -14.068 1.290 1.708 1.00 97.56 83 LEU A C 1
ATOM 731 O O . LEU A 1 83 ? -13.452 0.289 1.356 1.00 97.56 83 LEU A O 1
ATOM 735 N N . GLU A 1 84 ? -15.022 1.834 0.959 1.00 95.69 84 GLU A N 1
ATOM 736 C CA . GLU A 1 84 ? -15.445 1.277 -0.322 1.00 95.69 84 GLU A CA 1
ATOM 737 C C . GLU A 1 84 ? -14.288 1.188 -1.322 1.00 95.69 84 GLU A C 1
ATOM 739 O O . GLU A 1 84 ? -14.124 0.150 -1.969 1.00 95.69 84 GLU A O 1
ATOM 744 N N . ALA A 1 85 ? -13.462 2.230 -1.419 1.00 95.19 85 ALA A N 1
ATOM 745 C CA . ALA A 1 85 ? -12.277 2.245 -2.268 1.00 95.19 85 ALA A CA 1
ATOM 746 C C . ALA A 1 85 ? -11.257 1.184 -1.827 1.00 95.19 85 ALA A C 1
ATOM 748 O O . ALA A 1 85 ? -10.778 0.417 -2.658 1.00 95.19 85 ALA A O 1
ATOM 749 N N . ILE A 1 86 ? -10.984 1.073 -0.521 1.00 97.00 86 ILE A N 1
ATOM 750 C CA . ILE A 1 86 ? -10.084 0.058 0.046 1.00 97.00 86 ILE A CA 1
ATOM 751 C C . ILE A 1 86 ? -10.570 -1.355 -0.306 1.00 97.00 86 ILE A C 1
ATOM 753 O O . ILE A 1 86 ? -9.802 -2.157 -0.838 1.00 97.00 86 ILE A O 1
ATOM 757 N N . LEU A 1 87 ? -11.843 -1.668 -0.042 1.00 96.12 87 LEU A N 1
ATOM 758 C CA . LEU A 1 87 ? -12.402 -2.996 -0.305 1.00 96.12 87 LEU A CA 1
ATOM 759 C C . LEU A 1 87 ? -12.427 -3.307 -1.803 1.00 96.12 87 LEU A C 1
ATOM 761 O O . LEU A 1 87 ? -12.037 -4.397 -2.216 1.00 96.12 87 LEU A O 1
ATOM 765 N N . THR A 1 88 ? -12.838 -2.340 -2.626 1.00 93.62 88 THR A N 1
ATOM 766 C CA . THR A 1 88 ? -12.847 -2.479 -4.090 1.00 93.62 88 THR A CA 1
ATOM 767 C C . THR A 1 88 ? -11.452 -2.777 -4.619 1.00 93.62 88 THR A C 1
ATOM 769 O O . THR A 1 88 ? -11.295 -3.675 -5.442 1.00 93.62 88 THR A O 1
ATOM 772 N N . ASN A 1 89 ? -10.439 -2.078 -4.111 1.00 95.19 89 ASN A N 1
ATOM 773 C CA . ASN A 1 89 ? -9.057 -2.279 -4.507 1.00 95.19 89 ASN A CA 1
ATOM 774 C C . ASN A 1 89 ? -8.583 -3.721 -4.267 1.00 95.19 89 ASN A C 1
ATOM 776 O O . ASN A 1 89 ? -8.011 -4.332 -5.168 1.00 95.19 89 ASN A O 1
ATOM 780 N N . PHE A 1 90 ? -8.853 -4.294 -3.092 1.00 95.75 90 PHE A N 1
ATOM 781 C CA . PHE A 1 90 ? -8.475 -5.683 -2.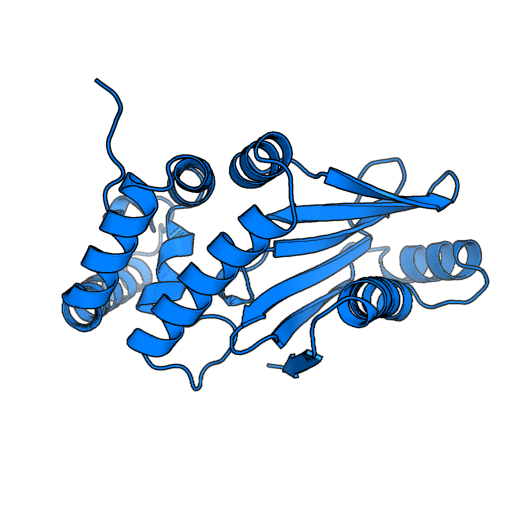806 1.00 95.75 90 PHE A CA 1
ATOM 782 C C . PHE A 1 90 ? -9.301 -6.697 -3.602 1.00 95.75 90 PHE A C 1
ATOM 784 O O . PHE A 1 90 ? -8.729 -7.632 -4.158 1.00 95.75 90 PHE A O 1
ATOM 791 N N . MET A 1 91 ? -10.613 -6.484 -3.736 1.00 93.62 91 MET A N 1
ATOM 792 C CA . MET A 1 91 ? -11.465 -7.355 -4.553 1.00 93.62 91 MET A CA 1
ATOM 793 C C . MET A 1 91 ? -11.030 -7.376 -6.023 1.00 93.62 91 MET A C 1
ATOM 795 O O . MET A 1 91 ? -11.076 -8.422 -6.664 1.00 93.62 91 MET A O 1
ATOM 799 N N . LEU A 1 92 ? -10.617 -6.237 -6.585 1.00 91.81 92 LEU A N 1
ATOM 800 C CA . LEU A 1 92 ? -10.134 -6.179 -7.966 1.00 91.81 92 LEU A CA 1
ATOM 801 C C . LEU A 1 92 ? -8.771 -6.851 -8.119 1.00 91.81 92 LEU A C 1
ATOM 803 O O . LEU A 1 92 ? -8.576 -7.581 -9.085 1.00 91.81 92 LEU A O 1
ATOM 807 N N . MET A 1 93 ? -7.869 -6.700 -7.151 1.00 92.44 93 MET A N 1
ATOM 808 C CA . MET A 1 93 ? -6.600 -7.433 -7.157 1.00 92.44 93 MET A CA 1
ATOM 809 C C . MET A 1 93 ? -6.791 -8.946 -7.169 1.00 92.44 93 MET A C 1
ATOM 811 O O . MET A 1 93 ? -6.108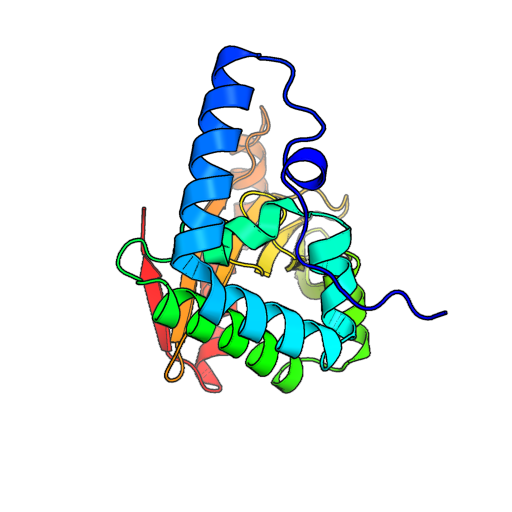 -9.635 -7.918 1.00 92.44 93 MET A O 1
ATOM 815 N N . GLU A 1 94 ? -7.735 -9.462 -6.385 1.00 92.31 94 GLU A N 1
ATOM 816 C CA . GLU A 1 94 ? -8.067 -10.893 -6.372 1.00 92.31 94 GLU A CA 1
ATOM 817 C C . GLU A 1 94 ? -8.673 -11.382 -7.690 1.00 92.31 94 GLU A C 1
ATOM 819 O O . GLU A 1 94 ? -8.517 -12.546 -8.046 1.00 92.31 94 GLU A O 1
ATOM 824 N N . LYS A 1 95 ? -9.364 -10.506 -8.426 1.00 90.50 95 LYS A N 1
ATOM 825 C CA . LYS A 1 95 ? -9.888 -10.834 -9.758 1.00 90.50 95 LYS A CA 1
ATOM 826 C C . LYS A 1 95 ? -8.806 -10.819 -10.834 1.00 90.50 95 LYS A C 1
ATOM 828 O O . LYS A 1 95 ? -8.944 -11.529 -11.825 1.00 90.50 95 LYS A O 1
ATOM 833 N N . LEU A 1 96 ? -7.782 -9.981 -10.672 1.00 88.69 96 LEU A N 1
ATOM 834 C CA . LEU A 1 96 ? -6.713 -9.799 -11.655 1.00 88.69 96 LEU A CA 1
ATOM 835 C C . LEU A 1 96 ? -5.567 -10.795 -11.472 1.00 88.69 96 LEU A C 1
ATOM 837 O O . LEU A 1 96 ? -4.953 -11.197 -12.456 1.00 88.69 96 LEU A O 1
ATOM 841 N N . LEU A 1 97 ? -5.269 -11.193 -10.234 1.00 90.25 97 LEU A N 1
ATOM 842 C CA . LEU A 1 97 ? -4.105 -12.014 -9.918 1.00 90.25 97 LEU A CA 1
ATOM 843 C C . LEU A 1 97 ? -4.498 -13.371 -9.321 1.00 90.25 97 LEU A C 1
ATOM 845 O O . LEU A 1 97 ? -5.398 -13.447 -8.485 1.00 90.25 97 LEU A O 1
ATOM 849 N N . PRO A 1 98 ? -3.764 -14.448 -9.655 1.00 93.19 98 PRO A N 1
ATOM 850 C CA . PRO A 1 98 ? -3.879 -15.712 -8.945 1.00 93.19 98 PRO A CA 1
ATOM 851 C C . PRO A 1 98 ? -3.613 -15.550 -7.444 1.00 93.19 98 PRO A C 1
ATOM 853 O O . PRO A 1 98 ? -2.727 -14.800 -7.028 1.00 93.19 98 PRO A O 1
ATOM 856 N N . LEU A 1 99 ? -4.297 -16.354 -6.625 1.00 93.31 99 LEU A N 1
ATOM 857 C CA . LEU A 1 99 ? -4.191 -16.317 -5.161 1.00 93.31 99 LEU A CA 1
ATOM 858 C C . LEU A 1 99 ? -2.743 -16.404 -4.639 1.00 93.31 99 LEU A C 1
ATOM 860 O O . LEU A 1 99 ? -2.412 -15.780 -3.632 1.00 93.31 99 LEU A O 1
ATOM 864 N N . ALA A 1 100 ? -1.875 -17.164 -5.313 1.00 95.06 100 ALA A N 1
ATOM 865 C CA . ALA A 1 100 ? -0.462 -17.278 -4.949 1.00 95.06 100 ALA A CA 1
ATOM 866 C C . ALA A 1 100 ? 0.277 -15.929 -5.038 1.00 95.06 100 ALA A C 1
ATOM 868 O O . ALA A 1 100 ? 1.055 -15.598 -4.144 1.00 95.06 100 ALA A O 1
ATOM 869 N N . LEU A 1 101 ? -0.017 -15.126 -6.065 1.00 94.94 101 LEU A N 1
ATOM 870 C CA . LEU A 1 101 ? 0.556 -13.791 -6.236 1.00 94.94 101 LEU A CA 1
ATOM 871 C C . LEU A 1 101 ? -0.033 -12.800 -5.227 1.00 94.94 101 LEU A C 1
ATOM 873 O O . LEU A 1 101 ? 0.718 -12.034 -4.630 1.00 94.94 101 LEU A O 1
ATOM 877 N N . CYS A 1 102 ? -1.341 -12.861 -4.948 1.00 95.50 102 CYS A N 1
ATOM 878 C CA . CYS A 1 102 ? -1.949 -12.061 -3.879 1.00 95.50 102 CYS A CA 1
ATOM 879 C C . CYS A 1 102 ? -1.269 -12.309 -2.524 1.00 95.50 102 CYS A C 1
ATOM 881 O O . CYS A 1 102 ? -0.916 -11.362 -1.822 1.00 95.50 102 CYS A O 1
ATOM 883 N N . ARG A 1 103 ? -1.022 -13.580 -2.177 1.00 95.62 103 ARG A N 1
ATOM 884 C CA . ARG A 1 103 ? -0.300 -13.945 -0.948 1.00 95.62 103 ARG A CA 1
ATOM 885 C C . ARG A 1 103 ? 1.126 -13.404 -0.951 1.00 95.62 103 ARG A C 1
ATOM 887 O O . ARG A 1 103 ? 1.515 -12.768 0.023 1.00 95.62 103 ARG A O 1
ATOM 894 N N . ALA A 1 104 ? 1.861 -13.569 -2.050 1.00 95.75 104 ALA A N 1
ATOM 895 C CA . ALA A 1 104 ? 3.213 -13.031 -2.177 1.00 95.75 104 ALA A CA 1
ATOM 896 C C . ALA A 1 104 ? 3.248 -11.506 -1.950 1.00 95.75 104 ALA A C 1
ATOM 898 O O . ALA A 1 104 ? 4.055 -11.028 -1.155 1.00 95.75 104 ALA A O 1
ATOM 899 N N . LEU A 1 105 ? 2.325 -10.756 -2.561 1.00 96.12 105 LEU A N 1
ATOM 900 C CA . LEU A 1 105 ? 2.195 -9.310 -2.347 1.00 96.12 105 LEU A CA 1
ATOM 901 C C . LEU A 1 105 ? 1.868 -8.961 -0.893 1.00 96.12 105 LEU A C 1
ATOM 903 O O . LEU A 1 105 ? 2.440 -8.021 -0.344 1.00 96.12 105 LEU A O 1
ATOM 907 N N . SER A 1 106 ? 0.963 -9.711 -0.258 1.00 95.50 106 SER A N 1
ATOM 908 C CA . SER A 1 106 ? 0.582 -9.486 1.142 1.00 95.50 106 SER A CA 1
ATOM 909 C C . SER A 1 106 ? 1.746 -9.691 2.118 1.00 95.50 106 SER A C 1
ATOM 911 O O . SER A 1 106 ? 1.825 -9.007 3.135 1.00 95.50 106 SER A O 1
ATOM 913 N N . GLU A 1 107 ? 2.669 -10.591 1.775 1.00 95.06 107 GLU A N 1
ATOM 914 C CA . GLU A 1 107 ? 3.909 -10.878 2.505 1.00 95.06 107 GLU A CA 1
ATOM 915 C C . GLU A 1 107 ? 5.028 -9.874 2.173 1.00 95.06 107 GLU A C 1
ATOM 917 O O . GLU A 1 107 ? 6.150 -10.010 2.654 1.00 95.06 107 GLU A O 1
ATOM 922 N N . GLY A 1 108 ? 4.746 -8.868 1.337 1.00 93.44 108 GLY A N 1
ATOM 923 C CA . GLY A 1 108 ? 5.701 -7.833 0.949 1.00 93.44 108 GLY A CA 1
ATOM 924 C C . GLY A 1 108 ? 6.668 -8.241 -0.163 1.00 93.44 108 GLY A C 1
ATOM 925 O O . GLY A 1 108 ? 7.630 -7.514 -0.412 1.00 93.44 108 GLY A O 1
ATOM 926 N N . LYS A 1 109 ? 6.435 -9.367 -0.850 1.00 94.44 109 LYS A N 1
ATOM 927 C CA . LYS A 1 109 ? 7.269 -9.796 -1.980 1.00 94.44 109 LYS A CA 1
ATOM 928 C C . LYS A 1 109 ? 7.017 -8.921 -3.209 1.00 94.44 109 LYS A C 1
ATOM 930 O O . LYS A 1 109 ? 5.904 -8.449 -3.446 1.00 94.44 109 LYS A O 1
ATOM 935 N N . SER A 1 110 ? 8.070 -8.749 -3.999 1.00 94.44 110 SER A N 1
ATOM 936 C CA . SER A 1 110 ? 8.035 -8.091 -5.305 1.00 94.44 110 SER A CA 1
ATOM 937 C C . SER A 1 110 ? 7.817 -9.137 -6.398 1.00 94.44 110 SER A C 1
ATOM 939 O O . SER A 1 110 ? 8.477 -10.176 -6.396 1.00 94.44 110 SER A O 1
ATOM 941 N N . ILE A 1 111 ? 6.890 -8.880 -7.316 1.00 94.62 111 ILE A N 1
ATOM 942 C CA . ILE A 1 111 ? 6.566 -9.757 -8.444 1.00 94.62 111 ILE A CA 1
ATOM 943 C C . ILE A 1 111 ? 7.082 -9.099 -9.713 1.00 94.62 111 ILE A C 1
ATOM 945 O O . ILE A 1 111 ? 6.631 -8.014 -10.066 1.00 94.62 111 ILE A O 1
ATOM 949 N N . GLU A 1 112 ? 7.996 -9.749 -10.422 1.00 94.44 112 GLU A N 1
ATOM 950 C CA . GLU A 1 112 ? 8.392 -9.302 -11.756 1.00 94.44 112 GLU A CA 1
ATOM 951 C C . GLU A 1 112 ? 7.239 -9.513 -12.742 1.00 94.44 112 GLU A C 1
ATOM 953 O O . GLU A 1 112 ? 6.725 -10.623 -12.871 1.00 94.44 112 GLU A O 1
ATOM 958 N N . ILE A 1 113 ? 6.817 -8.438 -13.410 1.00 92.81 113 ILE A N 1
ATOM 959 C CA . ILE A 1 113 ? 5.729 -8.476 -14.398 1.00 92.81 113 ILE A CA 1
ATOM 960 C C . ILE A 1 113 ? 6.227 -8.251 -15.827 1.00 92.81 113 ILE A C 1
ATOM 962 O O . ILE A 1 113 ? 5.548 -8.638 -16.772 1.00 92.81 113 ILE A O 1
ATOM 966 N N . ALA A 1 114 ? 7.409 -7.649 -15.999 1.00 91.62 114 ALA A N 1
ATOM 967 C CA . ALA A 1 114 ? 8.052 -7.522 -17.301 1.00 91.62 114 ALA A CA 1
ATOM 968 C C . ALA A 1 114 ? 9.563 -7.315 -17.167 1.00 91.62 114 ALA A C 1
ATOM 970 O O . ALA A 1 114 ? 10.020 -6.530 -16.335 1.00 91.62 114 ALA A O 1
ATOM 971 N N . LYS A 1 115 ? 10.328 -7.933 -18.066 1.00 92.50 115 LYS A N 1
ATOM 972 C CA . LYS A 1 115 ? 11.737 -7.614 -18.303 1.00 92.50 115 LYS A CA 1
ATOM 973 C C . LYS A 1 115 ? 11.819 -6.615 -19.462 1.00 92.50 115 LYS A C 1
ATOM 975 O O . LYS A 1 115 ? 11.288 -6.891 -20.534 1.00 92.50 115 LYS A O 1
ATOM 980 N N . LEU A 1 116 ? 12.429 -5.447 -19.242 1.00 90.25 116 LEU A N 1
ATOM 981 C CA . LEU A 1 116 ? 12.556 -4.395 -20.264 1.00 90.25 116 LEU A CA 1
ATOM 982 C C . LEU A 1 116 ? 13.850 -4.529 -21.062 1.00 90.25 116 LEU A C 1
ATOM 984 O O . LEU A 1 116 ? 13.850 -4.396 -22.280 1.00 90.25 116 LEU A O 1
ATOM 988 N N . THR A 1 117 ? 14.948 -4.785 -20.357 1.00 89.88 117 THR A N 1
ATOM 989 C CA . THR A 1 117 ? 16.282 -5.056 -20.906 1.00 89.88 117 THR A CA 1
ATOM 990 C C . THR A 1 117 ? 16.949 -6.121 -20.036 1.00 89.88 117 THR A C 1
ATOM 992 O O . THR A 1 117 ? 16.369 -6.572 -19.047 1.00 89.88 117 THR A O 1
ATOM 995 N N . ASP A 1 118 ? 18.184 -6.517 -20.344 1.00 88.31 118 ASP A N 1
ATOM 996 C CA . ASP A 1 118 ? 18.951 -7.398 -19.451 1.00 88.31 118 ASP A CA 1
ATOM 997 C C . ASP A 1 118 ? 19.215 -6.797 -18.069 1.00 88.31 118 ASP A C 1
ATOM 999 O O . ASP A 1 118 ? 19.388 -7.538 -17.104 1.00 88.31 118 ASP A O 1
ATOM 1003 N N . ASN A 1 119 ? 19.160 -5.468 -17.957 1.00 92.44 119 ASN A N 1
ATOM 1004 C CA . ASN A 1 119 ? 19.477 -4.752 -16.730 1.00 92.44 119 ASN A CA 1
ATOM 1005 C C . ASN A 1 119 ? 18.267 -4.100 -16.064 1.00 92.44 119 ASN A C 1
ATOM 1007 O O . ASN A 1 119 ? 18.432 -3.581 -14.965 1.00 92.44 119 ASN A O 1
ATOM 1011 N N . LEU A 1 120 ? 17.095 -4.082 -16.708 1.00 94.25 120 LEU A N 1
ATOM 1012 C CA . LEU A 1 120 ? 15.915 -3.354 -16.245 1.00 94.25 120 LEU A CA 1
ATOM 1013 C C . LEU A 1 120 ? 14.678 -4.240 -16.238 1.00 94.25 120 LEU A C 1
ATOM 1015 O O . LEU A 1 120 ? 14.350 -4.895 -17.231 1.00 94.25 120 LEU A O 1
ATOM 1019 N N . LYS A 1 121 ? 13.932 -4.175 -15.140 1.00 94.81 121 LYS A N 1
ATOM 1020 C CA . LYS A 1 121 ? 12.687 -4.916 -14.942 1.00 94.81 121 LYS A CA 1
ATOM 1021 C C . LYS A 1 121 ? 11.610 -4.044 -14.313 1.00 94.81 121 LYS A C 1
ATOM 1023 O O . LYS A 1 121 ? 11.892 -3.099 -13.574 1.00 94.81 121 LYS A O 1
ATOM 1028 N N . ILE A 1 122 ? 10.365 -4.388 -14.606 1.00 95.81 122 ILE A N 1
ATOM 1029 C CA . ILE A 1 122 ? 9.179 -3.835 -13.970 1.00 95.81 122 ILE A CA 1
ATOM 1030 C C . ILE A 1 122 ? 8.652 -4.853 -12.969 1.00 95.81 122 ILE A C 1
ATOM 1032 O O . ILE A 1 122 ? 8.427 -6.019 -13.307 1.00 95.81 122 ILE A O 1
ATOM 1036 N N . CYS A 1 123 ? 8.400 -4.391 -11.748 1.00 95.69 123 CYS A N 1
ATOM 1037 C CA . CYS A 1 123 ? 7.835 -5.218 -10.696 1.00 95.69 123 CYS A CA 1
ATOM 1038 C C . CYS A 1 123 ? 6.573 -4.601 -10.089 1.00 95.69 123 CYS A C 1
ATOM 1040 O O . CYS A 1 123 ? 6.508 -3.391 -9.870 1.00 95.69 123 CYS A O 1
ATOM 1042 N N . LEU A 1 124 ? 5.607 -5.453 -9.754 1.00 96.31 124 LEU A N 1
ATOM 1043 C CA . LEU A 1 124 ? 4.448 -5.150 -8.925 1.00 96.31 124 LEU A CA 1
ATOM 1044 C C . LEU A 1 124 ? 4.740 -5.532 -7.472 1.00 96.31 124 LEU A C 1
ATOM 1046 O O . LEU A 1 124 ? 5.183 -6.644 -7.189 1.00 96.31 124 LEU A O 1
ATOM 1050 N N . MET A 1 125 ? 4.450 -4.635 -6.538 1.00 95.56 125 MET A N 1
ATOM 1051 C CA . MET A 1 125 ? 4.626 -4.885 -5.107 1.00 95.56 125 MET A CA 1
ATOM 1052 C C . MET A 1 125 ? 3.578 -4.151 -4.268 1.00 95.56 125 MET A C 1
ATOM 1054 O O . MET A 1 125 ? 2.875 -3.262 -4.754 1.00 95.56 125 MET A O 1
ATOM 1058 N N . ALA A 1 126 ? 3.489 -4.495 -2.983 1.00 95.75 126 ALA A N 1
ATOM 1059 C CA . ALA A 1 126 ? 2.815 -3.639 -2.014 1.00 95.75 126 ALA A CA 1
ATOM 1060 C C . ALA A 1 126 ? 3.574 -2.308 -1.874 1.00 95.75 126 ALA A C 1
ATOM 1062 O O . ALA A 1 126 ? 4.796 -2.301 -1.749 1.00 95.75 126 ALA A O 1
ATOM 1063 N N . ASN A 1 127 ? 2.859 -1.184 -1.862 1.00 95.00 127 ASN A N 1
ATOM 1064 C CA . ASN A 1 127 ? 3.438 0.139 -1.650 1.00 95.00 127 ASN A CA 1
ATOM 1065 C C . ASN A 1 127 ? 4.012 0.233 -0.231 1.00 95.00 127 ASN A C 1
ATOM 1067 O O . ASN A 1 127 ? 3.286 0.042 0.752 1.00 95.00 127 ASN A O 1
ATOM 1071 N N . GLN A 1 128 ? 5.309 0.511 -0.134 1.00 88.88 128 GLN A N 1
ATOM 1072 C CA . GLN A 1 128 ? 6.048 0.626 1.124 1.00 88.88 128 GLN A CA 1
ATOM 1073 C C . GLN A 1 128 ? 6.404 2.078 1.480 1.00 88.88 128 GLN A C 1
ATOM 1075 O O . GLN A 1 128 ? 6.815 2.317 2.609 1.00 88.88 128 GLN A O 1
ATOM 1080 N N . LEU A 1 129 ? 6.243 3.036 0.555 1.00 89.38 129 LEU A N 1
ATOM 1081 C CA . LEU A 1 129 ? 6.640 4.433 0.770 1.00 89.38 129 LEU A CA 1
ATOM 1082 C C . LEU A 1 129 ? 5.579 5.222 1.545 1.00 89.38 129 LEU A C 1
ATOM 1084 O O . LEU A 1 129 ? 5.876 5.786 2.593 1.00 89.38 129 LEU A O 1
ATOM 1088 N N . ASP A 1 130 ? 4.337 5.229 1.057 1.00 91.00 130 ASP A N 1
ATOM 1089 C CA . ASP A 1 130 ? 3.199 5.808 1.780 1.00 91.00 130 ASP A CA 1
ATOM 1090 C C . ASP A 1 130 ? 1.913 5.030 1.452 1.00 91.00 130 ASP A C 1
ATOM 1092 O O . ASP A 1 130 ? 1.353 5.200 0.366 1.00 91.00 130 ASP A O 1
ATOM 1096 N N . PRO A 1 131 ? 1.387 4.194 2.369 1.00 91.25 131 PRO A N 1
ATOM 1097 C CA . PRO A 1 131 ? 0.163 3.438 2.115 1.00 91.25 131 PRO A CA 1
ATOM 1098 C C . PRO A 1 131 ? -1.072 4.323 1.899 1.00 91.25 131 PRO A C 1
ATOM 1100 O O . PRO A 1 131 ? -2.076 3.851 1.362 1.00 91.25 131 PRO A O 1
ATOM 1103 N N . LEU A 1 132 ? -1.023 5.592 2.310 1.00 94.38 132 LEU A N 1
ATOM 1104 C CA . LEU A 1 132 ? -2.109 6.551 2.142 1.00 94.38 132 LEU A CA 1
ATOM 1105 C C . LEU A 1 132 ? -2.250 7.021 0.688 1.00 94.38 132 LEU A C 1
ATOM 1107 O O . LEU A 1 132 ? -3.319 7.503 0.316 1.00 94.38 132 LEU A O 1
ATOM 1111 N N . GLU A 1 133 ? -1.217 6.835 -0.135 1.00 93.88 133 GLU A N 1
ATOM 1112 C CA . GLU A 1 133 ? -1.236 7.075 -1.583 1.00 93.88 133 GLU A CA 1
ATOM 1113 C C . GLU A 1 133 ? -1.698 5.833 -2.372 1.00 93.88 133 GLU A C 1
ATOM 1115 O O . GLU A 1 133 ? -1.898 5.879 -3.576 1.00 93.88 133 GLU A O 1
ATOM 1120 N N . GLY A 1 134 ? -1.973 4.711 -1.710 1.00 94.56 134 GLY A N 1
ATOM 1121 C CA . GLY A 1 134 ? -2.431 3.485 -2.362 1.00 94.56 134 GLY A CA 1
ATOM 1122 C C . GLY A 1 134 ? -1.700 2.268 -1.824 1.00 94.56 134 GLY A C 1
ATOM 1123 O O . GLY A 1 134 ? -0.641 2.380 -1.210 1.00 94.56 134 GLY A O 1
ATOM 1124 N N . PHE A 1 135 ? -2.267 1.081 -2.038 1.00 95.88 135 PHE A N 1
ATOM 1125 C CA . PHE A 1 135 ? -1.681 -0.154 -1.503 1.00 95.88 135 PHE A CA 1
ATOM 1126 C C . PHE A 1 135 ? -0.669 -0.803 -2.430 1.00 95.88 135 PHE A C 1
ATOM 1128 O O . PHE A 1 135 ? 0.108 -1.630 -1.958 1.00 95.88 135 PHE A O 1
ATOM 1135 N N . TRP A 1 136 ? -0.659 -0.442 -3.710 1.00 96.31 136 TRP A N 1
ATOM 1136 C CA . TRP A 1 136 ? 0.146 -1.109 -4.724 1.00 96.31 136 TRP A CA 1
ATOM 1137 C C . TRP A 1 136 ? 1.114 -0.147 -5.368 1.00 96.31 136 TRP A C 1
ATOM 1139 O O . TRP A 1 136 ? 0.871 1.059 -5.417 1.00 96.31 136 TRP A O 1
ATOM 1149 N N . ALA A 1 137 ? 2.204 -0.700 -5.872 1.00 95.88 137 ALA A N 1
ATOM 1150 C CA . ALA A 1 137 ? 3.177 0.049 -6.626 1.00 95.88 137 ALA A CA 1
ATOM 1151 C C . ALA A 1 137 ? 3.680 -0.750 -7.822 1.00 95.88 137 ALA A C 1
ATOM 1153 O O . ALA A 1 137 ? 3.967 -1.943 -7.707 1.00 95.88 137 ALA A O 1
ATOM 1154 N N . ILE A 1 138 ? 3.826 -0.057 -8.948 1.00 96.19 138 ILE A N 1
ATOM 1155 C CA . ILE A 1 138 ? 4.664 -0.508 -10.055 1.00 96.19 138 ILE A CA 1
ATOM 1156 C C . ILE A 1 138 ? 6.022 0.162 -9.885 1.00 96.19 138 ILE A C 1
ATOM 1158 O O . ILE A 1 138 ? 6.117 1.384 -9.753 1.00 96.19 138 ILE A O 1
ATOM 1162 N N . THR A 1 139 ? 7.077 -0.642 -9.879 1.00 95.56 139 THR A N 1
ATOM 1163 C CA . THR A 1 139 ? 8.454 -0.176 -9.718 1.00 95.56 139 THR A CA 1
ATOM 1164 C C . THR A 1 139 ? 9.276 -0.514 -10.946 1.00 95.56 139 THR A C 1
ATOM 1166 O O . THR A 1 139 ? 9.149 -1.605 -11.498 1.00 95.56 139 THR A O 1
ATOM 1169 N N . LEU A 1 140 ? 10.121 0.425 -11.362 1.00 95.62 140 LEU A N 1
ATOM 1170 C CA . LEU A 1 140 ? 11.210 0.164 -12.294 1.00 95.62 140 LEU A CA 1
ATOM 1171 C C . LEU A 1 140 ? 12.464 -0.091 -11.471 1.00 95.62 140 LEU A C 1
ATOM 1173 O O . LEU A 1 140 ? 12.857 0.763 -10.670 1.00 95.62 140 LEU A O 1
ATOM 1177 N N . ARG A 1 141 ? 13.076 -1.253 -11.675 1.00 94.25 141 ARG A N 1
ATOM 1178 C CA . ARG A 1 141 ? 14.254 -1.695 -10.937 1.00 94.25 141 ARG A CA 1
ATOM 1179 C C . ARG A 1 141 ? 15.362 -2.120 -11.878 1.00 94.25 141 ARG A C 1
ATOM 1181 O O . ARG A 1 141 ? 15.090 -2.530 -13.008 1.00 94.25 141 ARG A O 1
ATOM 1188 N N . ASP A 1 142 ? 16.591 -2.039 -11.394 1.00 92.31 142 ASP A N 1
ATOM 1189 C CA . ASP A 1 142 ? 17.728 -2.624 -12.090 1.00 92.31 142 ASP A CA 1
ATOM 1190 C C . ASP A 1 142 ? 17.940 -4.114 -11.737 1.00 92.31 142 ASP A C 1
ATOM 1192 O O . ASP A 1 142 ? 17.191 -4.720 -10.961 1.00 92.31 142 ASP A O 1
ATOM 1196 N N . HIS A 1 143 ? 18.974 -4.719 -12.324 1.00 87.81 143 HIS A N 1
ATOM 1197 C CA . HIS A 1 143 ? 19.402 -6.096 -12.055 1.00 87.81 143 HIS A CA 1
ATOM 1198 C C . HIS A 1 143 ? 19.854 -6.350 -10.604 1.00 87.81 143 HIS A C 1
ATOM 1200 O O . HIS A 1 143 ? 19.838 -7.498 -10.165 1.00 87.81 143 HIS A O 1
ATOM 1206 N N . GLN A 1 144 ? 20.227 -5.306 -9.855 1.00 88.88 144 GLN A N 1
ATOM 1207 C CA . GLN A 1 144 ? 20.574 -5.373 -8.429 1.00 88.88 144 GLN A CA 1
ATOM 1208 C C . GLN A 1 144 ? 19.345 -5.171 -7.529 1.00 88.88 144 GLN A C 1
ATOM 1210 O O . GLN A 1 144 ? 19.473 -5.071 -6.312 1.00 88.88 144 GLN A O 1
ATOM 1215 N N . ASP A 1 145 ? 18.149 -5.135 -8.123 1.00 88.81 145 ASP A N 1
ATOM 1216 C CA . ASP A 1 145 ? 16.867 -4.873 -7.471 1.00 88.81 145 ASP A CA 1
ATOM 1217 C C . ASP A 1 145 ? 16.725 -3.450 -6.902 1.00 88.81 145 ASP A C 1
ATOM 1219 O O . ASP A 1 145 ? 15.766 -3.162 -6.177 1.00 88.81 145 ASP A O 1
ATOM 1223 N N . MET A 1 146 ? 17.619 -2.535 -7.292 1.00 89.88 146 MET A N 1
ATOM 1224 C CA . MET A 1 146 ? 17.584 -1.138 -6.880 1.00 89.88 146 MET A CA 1
ATOM 1225 C C . MET A 1 146 ? 16.421 -0.421 -7.551 1.00 89.88 146 MET A C 1
ATOM 1227 O O . MET A 1 146 ? 16.251 -0.458 -8.770 1.00 89.88 146 MET A O 1
ATOM 1231 N N . MET A 1 147 ? 15.607 0.252 -6.742 1.00 91.44 147 MET A N 1
ATOM 1232 C CA . MET A 1 147 ? 14.449 1.000 -7.217 1.00 91.44 147 MET A CA 1
ATOM 1233 C C . MET A 1 147 ? 14.887 2.305 -7.886 1.00 91.44 147 MET A C 1
ATOM 1235 O O . MET A 1 147 ? 15.435 3.193 -7.237 1.00 91.44 147 MET A O 1
ATOM 1239 N N . ILE A 1 148 ? 14.587 2.436 -9.178 1.00 93.50 148 ILE A N 1
ATOM 1240 C CA . ILE A 1 148 ? 14.872 3.627 -9.988 1.00 93.50 148 ILE A CA 1
ATOM 1241 C C . ILE A 1 148 ? 13.662 4.568 -9.967 1.00 93.50 148 ILE A C 1
ATOM 1243 O O . ILE A 1 148 ? 13.811 5.774 -9.783 1.00 93.50 148 ILE A O 1
ATOM 1247 N N . TYR A 1 149 ? 12.460 4.014 -10.149 1.00 94.31 149 TYR A N 1
ATOM 1248 C CA . TYR A 1 149 ? 11.192 4.734 -10.030 1.00 94.31 149 TYR A CA 1
ATOM 1249 C C . TYR A 1 149 ? 10.131 3.881 -9.338 1.00 94.31 149 TYR A C 1
ATOM 1251 O O . TYR A 1 149 ? 10.128 2.653 -9.435 1.00 94.31 149 TYR A O 1
ATOM 1259 N N . HIS A 1 150 ? 9.185 4.571 -8.714 1.00 94.00 150 HIS A N 1
ATOM 1260 C CA . HIS A 1 150 ? 8.041 4.028 -8.005 1.00 94.00 150 HIS A CA 1
ATOM 1261 C C . HIS A 1 150 ? 6.780 4.778 -8.422 1.00 94.00 150 HIS A C 1
ATOM 1263 O O . HIS A 1 150 ? 6.746 6.005 -8.363 1.00 94.00 150 HIS A O 1
ATOM 1269 N N . ALA A 1 151 ? 5.737 4.055 -8.812 1.00 95.12 151 ALA A N 1
ATOM 1270 C CA . ALA A 1 151 ? 4.419 4.620 -9.051 1.00 95.12 151 ALA A CA 1
ATOM 1271 C C . ALA A 1 151 ? 3.391 3.929 -8.158 1.00 95.12 151 ALA A C 1
ATOM 1273 O O . ALA A 1 151 ? 3.094 2.751 -8.366 1.00 95.12 151 ALA A O 1
ATOM 1274 N N . SER A 1 152 ? 2.861 4.659 -7.177 1.00 95.31 152 SER A N 1
ATOM 1275 C CA . SER A 1 152 ? 1.810 4.155 -6.297 1.00 95.31 152 SER A CA 1
ATOM 1276 C C . SER A 1 152 ? 0.450 4.247 -6.982 1.00 95.31 152 SER A C 1
ATOM 1278 O O . SER A 1 152 ? 0.156 5.201 -7.713 1.00 95.31 152 SER A O 1
ATOM 1280 N N . PHE A 1 153 ? -0.390 3.242 -6.758 1.00 94.44 153 PHE A N 1
ATOM 1281 C CA . PHE A 1 153 ? -1.728 3.224 -7.320 1.00 94.44 153 PHE A CA 1
ATOM 1282 C C . PHE A 1 153 ? -2.746 2.490 -6.444 1.00 94.44 153 PHE A C 1
ATOM 1284 O O . PHE A 1 153 ? -2.422 1.740 -5.514 1.00 94.44 153 PHE A O 1
ATOM 1291 N N . SER A 1 154 ? -4.012 2.719 -6.777 1.00 93.94 154 SER A N 1
ATOM 1292 C CA . SER A 1 154 ? -5.165 2.007 -6.238 1.00 93.94 154 SER A CA 1
ATOM 1293 C C . SER A 1 154 ? -6.246 1.857 -7.303 1.00 93.94 154 SER A C 1
ATOM 1295 O O . SER A 1 154 ? -6.416 2.734 -8.154 1.00 93.94 154 SER A O 1
ATOM 1297 N N . PHE A 1 155 ? -7.005 0.765 -7.248 1.00 92.00 155 PHE A N 1
ATOM 1298 C CA . PHE A 1 155 ? -8.248 0.678 -8.002 1.00 92.00 155 PHE A CA 1
ATOM 1299 C C . PHE A 1 155 ? -9.391 1.355 -7.246 1.00 92.00 155 PHE A C 1
ATOM 1301 O O . PHE A 1 155 ? -9.635 1.083 -6.071 1.00 92.00 155 PHE A O 1
ATOM 1308 N N . ILE A 1 156 ? -10.138 2.196 -7.952 1.00 86.69 156 ILE A N 1
ATOM 1309 C CA . ILE A 1 156 ? -11.284 2.939 -7.428 1.00 86.69 156 ILE A CA 1
ATOM 1310 C C . ILE A 1 156 ? -12.518 2.688 -8.296 1.00 86.69 156 ILE A C 1
ATOM 1312 O O . ILE A 1 156 ? -12.416 2.374 -9.480 1.00 86.69 156 ILE A O 1
ATOM 1316 N N . LYS A 1 157 ? -13.717 2.810 -7.724 1.00 81.88 157 LYS A N 1
ATOM 1317 C CA . LYS A 1 157 ? -14.961 2.653 -8.491 1.00 81.88 157 LYS A CA 1
ATOM 1318 C C . LYS A 1 157 ? -15.177 3.797 -9.498 1.00 81.88 157 LYS A C 1
ATOM 1320 O O . LYS A 1 157 ? -14.656 4.892 -9.296 1.00 81.88 157 LYS A O 1
ATOM 1325 N N . PRO A 1 158 ? -15.987 3.573 -10.554 1.00 69.38 158 PRO A N 1
ATOM 1326 C CA . PRO A 1 158 ? -16.616 2.299 -10.923 1.00 69.38 158 PRO A CA 1
ATOM 1327 C C . PRO A 1 158 ? -15.677 1.316 -11.642 1.00 69.38 158 PRO A C 1
ATOM 1329 O O . PRO A 1 158 ? -15.846 0.125 -11.449 1.00 69.38 158 PRO A O 1
ATOM 1332 N N . ASN A 1 159 ? -14.684 1.789 -12.400 1.00 70.12 159 ASN A N 1
ATOM 1333 C CA . ASN A 1 159 ? -13.625 0.994 -13.057 1.00 70.12 159 ASN A CA 1
ATOM 1334 C C . ASN A 1 159 ? -12.381 1.882 -13.253 1.00 70.12 159 ASN A C 1
ATOM 1336 O O . ASN A 1 159 ? -11.874 2.051 -14.361 1.00 70.12 159 ASN A O 1
ATOM 1340 N N . GLY A 1 160 ? -11.975 2.579 -12.197 1.00 82.25 160 GLY A N 1
ATOM 1341 C CA . GLY A 1 160 ? -10.874 3.530 -12.212 1.00 82.25 160 GLY A CA 1
ATOM 1342 C C . GLY A 1 160 ? -9.574 2.907 -11.715 1.00 82.25 160 GLY A C 1
ATOM 1343 O O . GLY A 1 160 ? -9.573 2.147 -10.750 1.00 82.25 160 GLY A O 1
ATOM 1344 N N . LEU A 1 161 ? -8.458 3.275 -12.334 1.00 88.50 161 LEU A N 1
ATOM 1345 C CA . LEU A 1 161 ? -7.126 3.117 -11.754 1.00 88.50 161 LEU A CA 1
ATOM 1346 C C . LEU A 1 161 ? -6.614 4.510 -11.405 1.00 88.50 161 LEU A C 1
ATOM 1348 O O . LEU A 1 161 ? -6.482 5.352 -12.291 1.00 88.50 161 LEU A O 1
ATOM 1352 N N . LEU A 1 162 ? -6.353 4.755 -10.126 1.00 89.88 162 LEU A N 1
ATOM 1353 C CA . LEU A 1 162 ? -5.807 6.013 -9.637 1.00 89.88 162 LEU A CA 1
ATOM 1354 C C . LEU A 1 162 ? -4.307 5.868 -9.417 1.00 89.88 162 LEU A C 1
ATOM 1356 O O . LEU A 1 162 ? -3.895 5.078 -8.571 1.00 89.88 162 LEU A O 1
ATOM 1360 N N . ILE A 1 163 ? -3.512 6.647 -10.149 1.00 92.06 163 ILE A N 1
ATOM 1361 C CA . ILE A 1 163 ? -2.080 6.815 -9.879 1.00 92.06 163 ILE A CA 1
ATOM 1362 C C . ILE A 1 163 ? -1.952 8.011 -8.937 1.00 92.06 163 ILE A C 1
ATOM 1364 O O . ILE A 1 163 ? -2.296 9.131 -9.326 1.00 92.06 163 ILE A O 1
ATOM 1368 N N . ALA A 1 164 ? -1.519 7.770 -7.701 1.00 90.88 164 ALA A N 1
ATOM 1369 C CA . ALA A 1 164 ? -1.475 8.805 -6.668 1.00 90.88 164 ALA A CA 1
ATOM 1370 C C . ALA A 1 164 ? -0.116 9.500 -6.586 1.00 90.88 164 ALA A C 1
ATOM 1372 O O . ALA A 1 164 ? -0.045 10.688 -6.291 1.00 90.88 164 ALA A O 1
ATOM 1373 N N . SER A 1 165 ? 0.966 8.780 -6.878 1.00 91.31 165 SER A N 1
ATOM 1374 C CA . SER A 1 165 ? 2.295 9.372 -6.959 1.00 91.31 165 SER A CA 1
ATOM 1375 C C . SER A 1 165 ? 3.177 8.634 -7.949 1.00 91.31 165 SER A C 1
ATOM 1377 O O . SER A 1 165 ? 3.051 7.425 -8.144 1.00 91.31 165 SER A O 1
ATOM 1379 N N . ILE A 1 166 ? 4.088 9.379 -8.576 1.00 92.50 166 ILE A N 1
ATOM 1380 C CA . ILE A 1 166 ? 5.228 8.829 -9.305 1.00 92.50 166 ILE A CA 1
ATOM 1381 C C . ILE A 1 166 ? 6.475 9.532 -8.794 1.00 92.50 166 ILE A C 1
ATOM 1383 O O . ILE A 1 166 ? 6.577 10.755 -8.863 1.00 92.50 166 ILE A O 1
ATOM 1387 N N . GLN A 1 167 ? 7.413 8.753 -8.279 1.00 89.12 167 GLN A N 1
ATOM 1388 C CA . GLN A 1 167 ? 8.613 9.240 -7.618 1.00 89.12 167 GLN A CA 1
ATOM 1389 C C . GLN A 1 167 ? 9.833 8.528 -8.203 1.00 89.12 167 GLN A C 1
ATOM 1391 O O . GLN A 1 167 ? 9.805 7.318 -8.435 1.00 89.12 167 GLN A O 1
ATOM 1396 N N . GLY A 1 168 ? 10.886 9.292 -8.485 1.00 88.94 168 GLY A N 1
ATOM 1397 C CA . GLY A 1 168 ? 12.200 8.740 -8.807 1.00 88.94 168 GLY A CA 1
ATOM 1398 C C . GLY A 1 168 ? 12.969 8.388 -7.536 1.00 88.94 168 GLY A C 1
ATOM 1399 O O . GLY A 1 168 ? 12.572 8.756 -6.432 1.00 88.94 168 GLY A O 1
ATOM 1400 N N . THR A 1 169 ? 14.079 7.681 -7.695 1.00 85.50 169 THR A N 1
ATOM 1401 C CA . THR A 1 169 ? 15.029 7.434 -6.609 1.00 85.50 169 THR A CA 1
ATOM 1402 C C . THR A 1 169 ? 15.617 8.739 -6.061 1.00 85.50 169 THR A C 1
ATOM 1404 O O . THR A 1 169 ? 15.891 9.671 -6.817 1.00 85.50 169 THR A O 1
ATOM 1407 N N . ASN A 1 170 ? 15.835 8.786 -4.745 1.00 81.25 170 ASN A N 1
ATOM 1408 C CA . ASN A 1 170 ? 16.431 9.928 -4.038 1.00 81.25 170 ASN A CA 1
ATOM 1409 C C . ASN A 1 170 ? 17.923 9.712 -3.727 1.00 81.25 170 ASN A C 1
ATOM 1411 O O . ASN A 1 170 ? 18.468 10.353 -2.832 1.00 81.25 170 ASN A O 1
ATOM 1415 N N . GLN A 1 171 ? 18.576 8.766 -4.405 1.00 81.31 171 GLN A N 1
ATOM 1416 C CA . GLN A 1 171 ? 20.008 8.523 -4.233 1.00 81.31 171 GLN A CA 1
ATOM 1417 C C . GLN A 1 171 ? 20.848 9.689 -4.762 1.00 81.31 171 GLN A C 1
ATOM 1419 O O . GLN A 1 171 ? 20.427 10.392 -5.679 1.00 81.31 171 GLN A O 1
ATOM 1424 N N . GLU A 1 172 ? 22.053 9.862 -4.212 1.00 77.25 172 GLU A N 1
ATOM 1425 C CA . GLU A 1 172 ? 22.975 10.944 -4.594 1.00 77.25 172 GLU A CA 1
ATOM 1426 C C . GLU A 1 172 ? 23.232 10.977 -6.115 1.00 77.25 172 GLU A C 1
ATOM 1428 O O . GLU A 1 172 ? 23.208 12.043 -6.727 1.00 77.25 172 GLU A O 1
ATOM 1433 N N . ASP A 1 173 ? 23.315 9.804 -6.753 1.00 82.50 173 ASP A N 1
ATOM 1434 C CA . ASP A 1 173 ? 23.536 9.652 -8.197 1.00 82.50 173 ASP A CA 1
ATOM 1435 C C . ASP A 1 173 ? 22.251 9.536 -9.041 1.00 82.50 173 ASP A C 1
ATOM 1437 O O . ASP A 1 173 ? 22.292 9.102 -10.200 1.00 82.50 173 ASP A O 1
ATOM 1441 N N . ALA A 1 174 ? 21.087 9.931 -8.512 1.00 84.25 174 ALA A N 1
ATOM 1442 C CA . ALA A 1 174 ? 19.797 9.757 -9.189 1.00 84.25 174 ALA A CA 1
ATOM 1443 C C . ALA A 1 174 ? 19.781 10.331 -10.617 1.00 84.25 174 ALA A C 1
ATOM 1445 O O . ALA A 1 174 ? 19.272 9.693 -11.536 1.00 84.25 174 ALA A O 1
ATOM 1446 N N . GLN A 1 175 ? 20.387 11.499 -10.850 1.00 85.00 175 GLN A N 1
ATOM 1447 C CA . GLN A 1 175 ? 20.434 12.113 -12.186 1.00 85.00 175 GLN A CA 1
ATOM 1448 C C . GLN A 1 175 ? 21.261 11.295 -13.188 1.00 85.00 175 GLN A C 1
ATOM 1450 O O . GLN A 1 175 ? 20.838 11.085 -14.330 1.00 85.00 175 GLN A O 1
ATOM 1455 N N . ALA A 1 176 ? 22.425 10.799 -12.764 1.00 87.00 176 ALA A N 1
ATOM 1456 C CA . ALA A 1 176 ? 23.276 9.956 -13.598 1.00 87.00 176 ALA A CA 1
ATOM 1457 C C . ALA A 1 176 ? 22.585 8.620 -13.909 1.00 87.00 176 ALA A C 1
ATOM 1459 O O . ALA A 1 176 ? 22.567 8.179 -15.063 1.00 87.00 176 ALA A O 1
ATOM 1460 N N . MET A 1 177 ? 21.934 8.030 -12.903 1.00 87.38 177 MET A N 1
ATOM 1461 C CA . MET A 1 177 ? 21.134 6.818 -13.047 1.00 87.38 177 MET A CA 1
ATOM 1462 C C . MET A 1 177 ? 19.989 7.020 -14.046 1.00 87.38 177 MET A C 1
ATOM 1464 O O . MET A 1 177 ? 19.869 6.251 -14.997 1.00 87.38 177 MET A O 1
ATOM 1468 N N . ILE A 1 178 ? 19.195 8.086 -13.913 1.00 88.62 178 ILE A N 1
ATOM 1469 C CA . ILE A 1 178 ? 18.088 8.388 -14.833 1.00 88.62 178 ILE A CA 1
ATOM 1470 C C . ILE A 1 178 ? 18.596 8.534 -16.270 1.00 88.62 178 ILE A C 1
ATOM 1472 O O . ILE A 1 178 ? 17.974 8.007 -17.196 1.00 88.62 178 ILE A O 1
ATOM 1476 N N . LYS A 1 179 ? 19.739 9.200 -16.481 1.00 89.44 179 LYS A N 1
ATOM 1477 C CA . LYS A 1 179 ? 20.343 9.351 -17.814 1.00 89.44 179 LYS A CA 1
ATOM 1478 C C . LYS A 1 179 ? 20.759 8.003 -18.408 1.00 89.44 179 LYS A C 1
ATOM 1480 O O . LYS A 1 179 ? 20.473 7.748 -19.578 1.00 89.44 179 LYS A O 1
ATOM 1485 N N . LYS A 1 180 ? 21.389 7.132 -17.611 1.00 90.00 180 LYS A N 1
ATOM 1486 C CA . LYS A 1 180 ? 21.763 5.769 -18.022 1.00 90.00 180 LYS A CA 1
ATOM 1487 C C . LYS A 1 180 ? 20.529 4.954 -18.409 1.00 90.00 180 LYS A C 1
ATOM 1489 O O . LYS A 1 180 ? 20.469 4.433 -19.517 1.00 90.00 180 LYS A O 1
ATOM 1494 N N . VAL A 1 181 ? 19.522 4.923 -17.541 1.00 90.19 181 VAL A N 1
ATOM 1495 C CA . VAL A 1 181 ? 18.275 4.177 -17.762 1.00 90.19 181 VAL A CA 1
ATOM 1496 C C . VAL A 1 181 ? 17.541 4.704 -18.996 1.00 90.19 181 VAL A 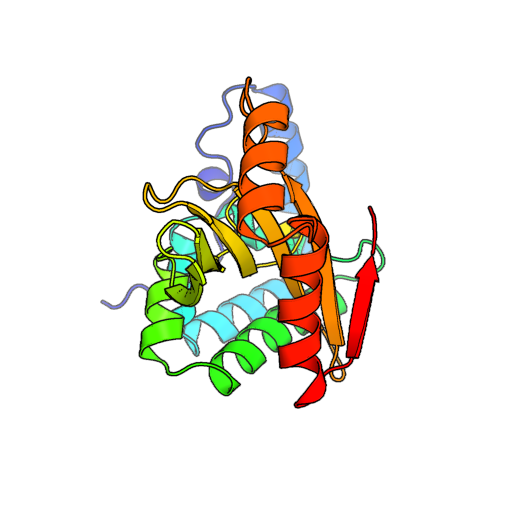C 1
ATOM 1498 O O . VAL A 1 181 ? 17.071 3.921 -19.808 1.00 90.19 181 VAL A O 1
ATOM 1501 N N . THR A 1 182 ? 17.505 6.022 -19.208 1.00 90.81 182 THR A N 1
ATOM 1502 C CA . THR A 1 182 ? 16.901 6.613 -20.415 1.00 90.81 182 THR A CA 1
ATOM 1503 C C . THR A 1 182 ? 17.600 6.132 -21.690 1.00 90.81 182 THR A C 1
ATOM 1505 O O . THR A 1 182 ? 16.937 5.870 -22.690 1.00 90.81 182 THR A O 1
ATOM 1508 N N . LYS A 1 183 ? 18.932 5.983 -21.672 1.00 91.75 183 LYS A N 1
ATOM 1509 C CA . LYS A 1 183 ? 19.691 5.437 -22.807 1.00 91.75 183 LYS A CA 1
ATOM 1510 C C . LYS A 1 183 ? 19.352 3.964 -23.057 1.00 91.75 183 LYS A C 1
ATOM 1512 O O . LYS A 1 183 ? 19.186 3.580 -24.210 1.00 91.75 183 LYS A O 1
ATOM 1517 N N . GLU A 1 184 ? 19.228 3.168 -21.997 1.00 90.62 184 GLU A N 1
ATOM 1518 C CA . GLU A 1 184 ? 18.828 1.755 -22.087 1.00 90.62 184 GLU A CA 1
ATOM 1519 C C . GLU A 1 184 ? 17.383 1.583 -22.572 1.00 90.62 184 GLU A C 1
ATOM 1521 O O . GLU A 1 184 ? 17.086 0.647 -23.301 1.00 90.62 184 GLU A O 1
ATOM 1526 N N . LEU A 1 185 ? 16.499 2.528 -22.248 1.00 90.69 185 LEU A N 1
ATOM 1527 C CA . LEU A 1 185 ? 15.124 2.590 -22.747 1.00 90.69 185 LEU A CA 1
ATOM 1528 C C . LEU A 1 185 ? 15.014 3.295 -24.115 1.00 90.69 185 LEU A C 1
ATOM 1530 O O . LEU A 1 185 ? 13.970 3.859 -24.440 1.00 90.69 185 LEU A O 1
ATOM 1534 N N . HIS A 1 186 ? 16.090 3.314 -24.911 1.00 89.44 186 HIS A N 1
ATOM 1535 C CA . HIS A 1 186 ? 16.136 3.900 -26.260 1.00 89.44 186 HIS A CA 1
ATOM 1536 C C . HIS A 1 186 ? 15.636 5.357 -26.346 1.00 89.44 186 HIS A C 1
ATOM 1538 O O . HIS A 1 186 ? 15.040 5.773 -27.337 1.00 89.44 186 HIS A O 1
ATOM 1544 N N . GLY A 1 187 ? 15.880 6.152 -25.302 1.00 89.25 187 GLY A N 1
ATOM 1545 C CA . GLY A 1 187 ? 15.473 7.557 -25.217 1.00 89.25 187 GLY A CA 1
ATOM 1546 C C . GLY A 1 187 ? 14.137 7.795 -24.507 1.00 89.25 187 GLY A C 1
ATOM 1547 O O . GLY A 1 187 ? 13.798 8.948 -24.231 1.00 89.25 187 GLY A O 1
ATOM 1548 N N . VAL A 1 188 ? 13.388 6.747 -24.148 1.00 88.25 188 VAL A N 1
ATOM 1549 C CA . VAL A 1 188 ? 12.154 6.880 -23.361 1.00 88.25 188 VAL A CA 1
ATOM 1550 C C . VAL A 1 188 ? 12.503 7.218 -21.914 1.00 88.25 188 VAL A C 1
ATOM 1552 O O . VAL A 1 188 ? 13.249 6.499 -21.249 1.00 88.25 188 VAL A O 1
ATOM 1555 N N . ARG A 1 189 ? 11.942 8.315 -21.385 1.00 88.88 189 ARG A N 1
ATOM 1556 C CA . ARG A 1 189 ? 12.156 8.657 -19.971 1.00 88.88 189 ARG A CA 1
ATOM 1557 C C . ARG A 1 189 ? 11.480 7.615 -19.067 1.00 88.88 189 ARG A C 1
ATOM 1559 O O . ARG A 1 189 ? 10.310 7.300 -19.300 1.00 88.88 189 ARG A O 1
ATOM 1566 N N . PRO A 1 190 ? 12.132 7.168 -17.981 1.00 87.75 190 PRO A N 1
ATOM 156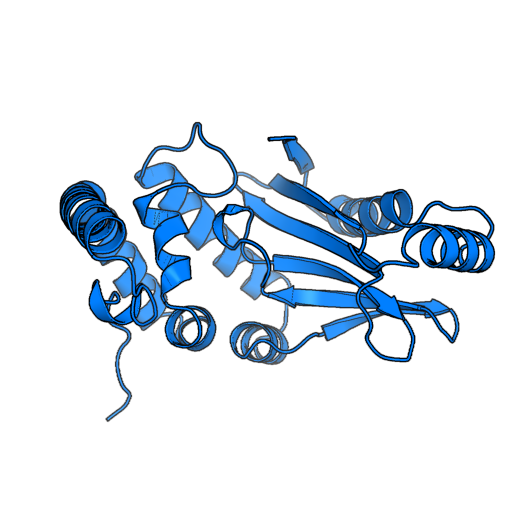7 C CA . PRO A 1 190 ? 11.606 6.118 -17.104 1.00 87.75 190 PRO A CA 1
ATOM 1568 C C . PRO A 1 190 ? 10.196 6.378 -16.552 1.00 87.75 190 PRO A C 1
ATOM 1570 O O . PRO A 1 190 ? 9.373 5.469 -16.483 1.00 87.75 190 PRO A O 1
ATOM 1573 N N . MET A 1 191 ? 9.878 7.634 -16.224 1.00 89.81 191 MET A N 1
ATOM 1574 C CA . MET A 1 191 ? 8.535 8.029 -15.787 1.00 89.81 191 MET A CA 1
ATOM 1575 C C . MET A 1 191 ? 7.460 7.681 -16.830 1.00 89.81 191 MET A C 1
ATOM 1577 O O . MET A 1 191 ? 6.410 7.147 -16.479 1.00 89.81 191 MET A O 1
ATOM 1581 N N . PHE A 1 192 ? 7.718 7.940 -18.116 1.00 88.56 192 PHE A N 1
ATOM 1582 C CA . PHE A 1 192 ? 6.780 7.606 -19.193 1.00 88.56 192 PHE A CA 1
ATOM 1583 C C . PHE A 1 192 ? 6.670 6.099 -19.418 1.00 88.56 192 PHE A C 1
ATOM 1585 O O . PHE A 1 192 ? 5.612 5.623 -19.835 1.00 88.56 192 PHE A O 1
ATOM 1592 N N . MET A 1 193 ? 7.722 5.344 -19.098 1.00 89.00 193 MET A N 1
ATOM 1593 C CA . MET A 1 193 ? 7.674 3.889 -19.155 1.00 89.00 193 MET A CA 1
ATOM 1594 C C . MET A 1 193 ? 6.649 3.333 -18.159 1.00 89.00 193 MET A C 1
ATOM 1596 O O . MET A 1 193 ? 5.780 2.558 -18.550 1.00 89.00 193 MET A O 1
ATOM 1600 N N . LEU A 1 194 ? 6.657 3.807 -16.907 1.00 90.12 194 LEU A N 1
ATOM 1601 C CA . LEU A 1 194 ? 5.657 3.406 -15.906 1.00 90.12 194 LEU A CA 1
ATOM 1602 C C . LEU A 1 194 ? 4.229 3.772 -16.324 1.00 90.12 194 LEU A C 1
ATOM 1604 O O . LEU A 1 194 ? 3.307 2.976 -16.167 1.00 90.12 194 LEU A O 1
ATOM 1608 N N . ILE A 1 195 ? 4.041 4.946 -16.926 1.00 87.00 195 ILE A N 1
ATOM 1609 C CA . ILE A 1 195 ? 2.738 5.358 -17.470 1.00 87.00 195 ILE A CA 1
ATOM 1610 C C . ILE A 1 195 ? 2.265 4.406 -18.565 1.00 87.00 195 ILE A C 1
ATOM 1612 O O . ILE A 1 195 ? 1.079 4.087 -18.641 1.00 87.00 195 ILE A O 1
ATOM 1616 N N . SER A 1 196 ? 3.185 3.962 -19.416 1.00 86.19 196 SER A N 1
ATOM 1617 C CA . SER A 1 196 ? 2.877 3.045 -20.511 1.00 86.19 196 SER A CA 1
ATOM 1618 C C . SER A 1 196 ? 2.435 1.680 -19.986 1.00 86.19 196 SER A C 1
ATOM 1620 O O . SER A 1 196 ? 1.478 1.127 -20.522 1.00 86.19 196 SER A O 1
ATOM 1622 N N . VAL A 1 197 ? 3.028 1.200 -18.885 1.00 85.56 197 VAL A N 1
ATOM 1623 C CA . VAL A 1 197 ? 2.575 -0.014 -18.179 1.00 85.56 197 VAL A CA 1
ATOM 1624 C C . VAL A 1 197 ? 1.116 0.132 -17.740 1.00 85.56 197 VAL A C 1
ATOM 1626 O O . VAL A 1 197 ? 0.285 -0.701 -18.091 1.00 85.56 197 VAL A O 1
ATOM 1629 N N . PHE A 1 198 ? 0.755 1.232 -17.069 1.00 84.50 198 PHE A N 1
ATOM 1630 C CA . PHE A 1 198 ? -0.640 1.458 -16.669 1.00 84.50 198 PHE A CA 1
ATOM 1631 C C . PHE A 1 198 ? -1.592 1.562 -17.862 1.00 84.50 198 PHE A C 1
ATOM 1633 O O . PHE A 1 198 ? -2.711 1.058 -17.796 1.00 84.50 198 PHE A O 1
ATOM 1640 N N . LYS A 1 199 ? -1.168 2.206 -18.957 1.00 79.31 199 LYS A N 1
ATOM 1641 C CA . LYS A 1 199 ? -1.986 2.334 -20.171 1.00 79.31 199 LYS A CA 1
ATOM 1642 C C . LYS A 1 199 ? -2.265 0.981 -20.815 1.00 79.31 199 LYS A C 1
ATOM 1644 O O . LYS A 1 199 ? -3.417 0.732 -21.169 1.00 79.31 199 LYS A O 1
ATOM 1649 N N . PHE A 1 200 ? -1.252 0.127 -20.923 1.00 64.88 200 PHE A N 1
ATOM 1650 C CA . PHE A 1 200 ? -1.380 -1.200 -21.521 1.00 64.88 200 PHE A CA 1
ATOM 1651 C C . PHE A 1 200 ? -2.357 -2.083 -20.731 1.00 64.88 200 PHE A C 1
ATOM 1653 O O . PHE A 1 200 ? -3.256 -2.678 -21.317 1.00 64.88 200 PHE A O 1
ATOM 1660 N N . GLU A 1 201 ? -2.278 -2.050 -19.400 1.00 57.31 201 GLU A N 1
ATOM 1661 C CA . GLU A 1 201 ? -3.217 -2.750 -18.511 1.00 57.31 201 GLU A CA 1
ATOM 1662 C C . GLU A 1 201 ? -4.637 -2.148 -18.566 1.00 57.31 201 GLU A C 1
ATOM 1664 O O . GLU A 1 201 ? -5.646 -2.856 -18.571 1.00 57.31 201 GLU A O 1
ATOM 1669 N N . SER A 1 202 ? -4.748 -0.819 -18.657 1.00 55.94 202 SER A N 1
ATOM 1670 C CA . SER A 1 202 ? -6.038 -0.116 -18.678 1.00 55.94 202 SER A CA 1
ATOM 1671 C C . SER A 1 202 ? -6.834 -0.331 -19.970 1.00 55.94 202 SER A C 1
ATOM 1673 O O . SER A 1 202 ? -8.064 -0.399 -19.918 1.00 55.94 202 SER A O 1
ATOM 1675 N N . ALA A 1 203 ? -6.144 -0.531 -21.103 1.00 46.09 203 ALA A N 1
ATOM 1676 C CA . ALA A 1 203 ? -6.748 -0.823 -22.403 1.00 46.09 203 ALA A CA 1
ATOM 1677 C C . ALA A 1 203 ? -7.589 -2.112 -22.390 1.00 46.09 203 ALA A C 1
ATOM 1679 O O . ALA A 1 203 ? -8.426 -2.314 -23.267 1.00 46.09 203 ALA A O 1
ATOM 1680 N N . VAL A 1 204 ? -7.410 -2.954 -21.367 1.00 46.72 204 VAL A N 1
ATOM 1681 C CA . VAL A 1 204 ? -8.130 -4.214 -21.215 1.00 46.72 204 VAL A CA 1
ATOM 1682 C C . VAL A 1 204 ? -9.427 -4.075 -20.403 1.00 46.72 204 VAL A C 1
ATOM 1684 O O . VAL A 1 204 ? -10.277 -4.942 -20.595 1.00 46.72 204 VAL A O 1
ATOM 1687 N N . LYS A 1 205 ? -9.647 -3.036 -19.554 1.00 51.53 205 LYS A N 1
ATOM 1688 C CA . LYS A 1 205 ? -10.925 -2.844 -18.794 1.00 51.53 205 LYS A CA 1
ATOM 1689 C C . LYS A 1 205 ? -11.093 -1.594 -17.886 1.00 51.53 205 LYS A C 1
ATOM 1691 O O . LYS A 1 205 ? -12.169 -1.461 -17.300 1.00 51.53 205 LYS A O 1
ATOM 1696 N N . CYS A 1 206 ? -10.120 -0.684 -17.731 1.00 52.72 206 CYS A N 1
ATOM 1697 C CA . CYS A 1 206 ? -10.170 0.385 -16.703 1.00 52.72 206 CYS A CA 1
ATOM 1698 C C . CYS A 1 206 ? -9.864 1.798 -17.245 1.00 52.72 206 CYS A C 1
ATOM 1700 O O . CYS A 1 206 ? -9.090 1.961 -18.179 1.00 52.72 206 CYS A O 1
ATOM 1702 N N . ARG A 1 207 ? -10.418 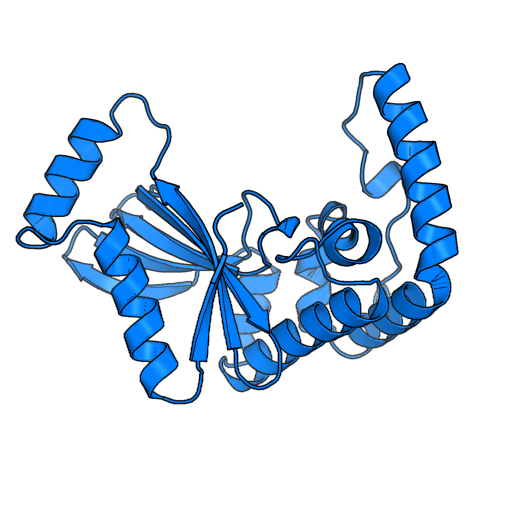2.853 -16.622 1.00 52.44 207 ARG A N 1
ATOM 1703 C CA . ARG A 1 207 ? -10.107 4.270 -16.909 1.00 52.44 207 ARG A CA 1
ATOM 1704 C C . ARG A 1 207 ? -9.023 4.779 -15.956 1.00 52.44 207 ARG A C 1
ATOM 1706 O O . ARG A 1 207 ? -9.191 4.701 -14.744 1.00 52.44 207 ARG A O 1
ATOM 1713 N N . ILE A 1 208 ? -7.935 5.345 -16.478 1.00 55.84 208 ILE A N 1
ATOM 1714 C CA . ILE A 1 208 ? -6.882 5.943 -15.638 1.00 55.84 208 ILE A CA 1
ATOM 1715 C C . ILE A 1 208 ? -7.330 7.328 -15.151 1.00 55.84 208 ILE A C 1
ATOM 1717 O O . ILE A 1 208 ? -7.740 8.172 -15.951 1.00 55.84 208 ILE A O 1
ATOM 1721 N N . ILE A 1 209 ? -7.233 7.564 -13.844 1.00 56.06 209 ILE A N 1
ATOM 1722 C CA . ILE A 1 209 ? -7.468 8.847 -13.180 1.00 56.06 209 ILE A CA 1
ATOM 1723 C C . ILE A 1 209 ? -6.146 9.283 -12.543 1.00 56.06 209 ILE A C 1
ATOM 1725 O O . ILE A 1 209 ? -5.468 8.501 -11.882 1.00 56.06 209 ILE A O 1
ATOM 1729 N N . TRP A 1 210 ? -5.773 10.537 -12.764 1.00 49.94 210 TRP A N 1
ATOM 1730 C CA . TRP A 1 210 ? -4.544 11.133 -12.249 1.00 49.94 210 TRP A CA 1
ATOM 1731 C C . TRP A 1 210 ? -4.884 12.139 -11.155 1.00 49.94 210 TRP A C 1
ATOM 1733 O O . TRP A 1 210 ? -5.740 12.996 -11.379 1.00 49.94 210 TRP A O 1
ATOM 1743 N N . HIS A 1 211 ? -4.233 12.059 -9.993 1.00 45.62 211 HIS A N 1
ATOM 1744 C CA . HIS A 1 211 ? -4.249 13.121 -8.981 1.00 45.62 211 HIS A CA 1
ATOM 1745 C C . HIS A 1 211 ? -2.812 13.433 -8.564 1.00 45.62 211 HIS A C 1
ATOM 1747 O O . HIS A 1 211 ? -2.139 12.586 -7.992 1.00 45.62 211 HIS A O 1
ATOM 1753 N N . CYS A 1 212 ? -2.354 14.653 -8.849 1.00 33.28 212 CYS A N 1
ATOM 1754 C CA . CYS A 1 212 ? -1.179 15.222 -8.192 1.00 33.28 212 CYS A CA 1
ATOM 1755 C C . CYS A 1 212 ? -1.641 15.819 -6.859 1.00 33.28 212 CYS A C 1
ATOM 1757 O O . CYS A 1 212 ? -2.513 16.690 -6.866 1.00 33.28 212 CYS A O 1
ATOM 1759 N N . THR A 1 213 ? -1.084 15.357 -5.740 1.00 34.16 213 THR A N 1
ATOM 1760 C CA . THR A 1 213 ? -1.196 16.040 -4.437 1.00 34.16 213 THR A CA 1
ATOM 1761 C C . THR A 1 213 ? 0.007 16.907 -4.147 1.00 34.16 213 THR A C 1
ATOM 1763 O O . THR A 1 213 ? 1.116 16.496 -4.550 1.00 34.16 213 THR A O 1
#

Organism: Haemophilus ducreyi (strain 35000HP / ATCC 700724) (NCBI:txid233412)

pLDDT: mean 88.61, std 12.43, range [33.28, 98.25]

Secondary structure (DSSP, 8-state):
------PPPHHHHSTT---HHHHHHHHHHHHHHHHHTHHHHHHHHHHHHH-GGGHHHHHH-GGGGHHHHT-BSBTT--HHHHHHHHHHHHHHHHHHS-HHHHHHHHTT--EEEEE-SSSEEEEEEE--S-GGG-SEEEEEEETT--EEEEEEEEEETTTEEEEEEEEE--STTHHHHHHHHHHHTTT--HHHHHHHHHHHHHTTT-EEEE---